Protein AF-A0A8S1IU95-F1 (afdb_monomer_lite)

Radius of gyration: 30.35 Å; chains: 1; bounding box: 59×76×89 Å

InterPro domains:
  IPR005024 Snf7 family [PF03357] (37-204)
  IPR005024 Snf7 family [PTHR22761] (32-209)

Foldseek 3Di:
DDDPVQVVDDDDDDDDDPPPPPCDPVNVLVVLVVLLVVLVVVLVVLVLVLVVLVVLLVVLQVVLVVCVVVVVNVVSVVSVVVSVVSVVVNVVSVVVSVVSVVVSVLSVVVSVLSVVVVVVVVVVVVVVVVVVVVDDDDVVVVVVVVVVVVVVVVVVVVSVVVSPCPVCPPPVVVVVVVVVVVVCVVVVPDDPDPDDPDDDDDDDDDDDDPPVVVVVVVVSVVVVVVVVD

Secondary structure (DSSP, 8-state):
---SGGGTS---------------HHHHHHHHHHHHHHHHHHHHHHHHHHHHHHHHHHHHHHHHHHHHHTT-HHHHHHHHHHHHHHHHHHHHHHHHHHHHHHHHHHHHHHHHHHHHHHHHHHHHHHHHHHHHHT--S-HHHHHHHHHHHHHHHHHHHHHHHHTT-------HHHHHHHHHHHHHHHHT---------PPPPP--------HHHHHHHHHHHHHHHHTT-

Structure (mmCIF, N/CA/C/O backbone):
data_AF-A0A8S1IU95-F1
#
_entry.id   AF-A0A8S1IU95-F1
#
loop_
_atom_site.group_PDB
_atom_site.id
_atom_site.type_symbol
_atom_site.label_atom_id
_atom_site.label_alt_id
_atom_site.label_comp_id
_atom_site.label_asym_id
_atom_site.label_entity_id
_atom_site.label_seq_id
_atom_site.pdbx_PDB_ins_code
_atom_site.Cartn_x
_atom_site.Cartn_y
_atom_site.Cartn_z
_atom_site.occupancy
_atom_site.B_iso_or_equiv
_atom_site.auth_seq_id
_atom_site.auth_comp_id
_atom_site.auth_asym_id
_atom_site.auth_atom_id
_atom_site.pdbx_PDB_model_num
ATOM 1 N N . MET A 1 1 ? -14.281 24.056 6.487 1.00 47.00 1 MET A N 1
ATOM 2 C CA . MET A 1 1 ? -14.496 23.160 5.329 1.00 47.00 1 MET A CA 1
ATOM 3 C C . MET A 1 1 ? -14.510 23.996 4.064 1.00 47.00 1 MET A C 1
ATOM 5 O O . MET A 1 1 ? -15.010 25.109 4.124 1.00 47.00 1 MET A O 1
ATOM 9 N N . ALA A 1 2 ? -14.011 23.418 2.970 1.00 51.84 2 ALA A N 1
ATOM 10 C CA . ALA A 1 2 ? -14.025 23.930 1.597 1.00 51.84 2 ALA A CA 1
ATOM 11 C C . ALA A 1 2 ? -13.018 25.049 1.271 1.00 51.84 2 ALA A C 1
ATOM 13 O O . ALA A 1 2 ? -13.345 26.225 1.354 1.00 51.84 2 ALA A O 1
ATOM 14 N N . ASN A 1 3 ? -11.804 24.660 0.843 1.00 46.12 3 ASN A N 1
ATOM 15 C CA . ASN A 1 3 ? -11.071 25.415 -0.190 1.00 46.12 3 ASN A CA 1
ATOM 16 C C . ASN A 1 3 ? -9.930 24.659 -0.909 1.00 46.12 3 ASN A C 1
ATOM 18 O O . ASN A 1 3 ? -9.058 25.284 -1.503 1.00 46.12 3 ASN A O 1
ATOM 22 N N . TRP A 1 4 ? -9.926 23.321 -0.901 1.00 49.16 4 TRP A N 1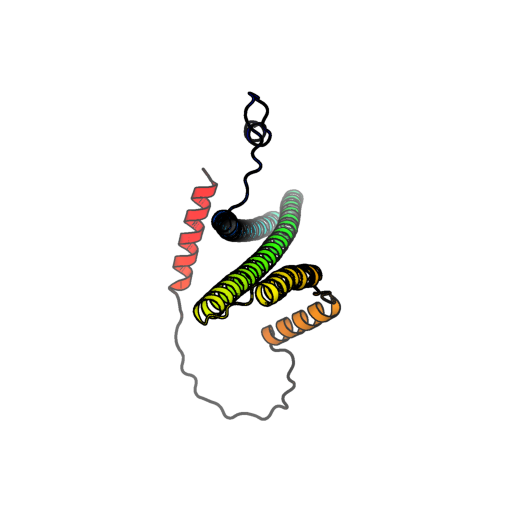
ATOM 23 C CA . TRP A 1 4 ? -8.901 22.544 -1.619 1.00 49.16 4 TRP A CA 1
ATOM 24 C C . TRP A 1 4 ? -9.342 22.109 -3.032 1.00 49.16 4 TRP A C 1
ATOM 26 O O . TRP A 1 4 ? -8.529 22.041 -3.947 1.00 49.16 4 TRP A O 1
ATOM 36 N N . PHE A 1 5 ? -10.649 21.920 -3.253 1.00 47.06 5 PHE A N 1
ATOM 37 C CA . PHE A 1 5 ? -11.186 21.373 -4.508 1.00 47.06 5 PHE A CA 1
ATOM 38 C C . PHE A 1 5 ? -11.170 22.334 -5.712 1.00 47.06 5 PHE A C 1
ATOM 40 O O . PHE A 1 5 ? -11.142 21.869 -6.846 1.00 47.06 5 PHE A O 1
ATOM 47 N N . LEU A 1 6 ? -11.132 23.658 -5.509 1.00 40.84 6 LEU A N 1
ATOM 48 C CA . LEU A 1 6 ? -11.124 24.630 -6.620 1.00 40.84 6 LEU A CA 1
ATOM 49 C C . LEU A 1 6 ? -9.740 24.854 -7.255 1.00 40.84 6 LEU A C 1
ATOM 51 O O . LEU A 1 6 ? -9.635 25.597 -8.226 1.00 40.84 6 LEU A O 1
ATOM 55 N N . ARG A 1 7 ? -8.680 24.210 -6.744 1.00 52.34 7 ARG A N 1
ATOM 56 C CA . ARG A 1 7 ? -7.328 24.289 -7.329 1.00 52.34 7 ARG A CA 1
ATOM 57 C C . ARG A 1 7 ? -6.968 23.087 -8.212 1.00 52.34 7 ARG A C 1
ATOM 59 O O . ARG A 1 7 ? -5.889 23.079 -8.791 1.00 52.34 7 ARG A O 1
ATOM 66 N N . ILE A 1 8 ? -7.871 22.108 -8.325 1.00 52.78 8 ILE A N 1
ATOM 67 C CA . ILE A 1 8 ? -7.677 20.872 -9.107 1.00 52.78 8 ILE A CA 1
ATOM 68 C C . ILE A 1 8 ? -8.389 20.931 -10.474 1.00 52.78 8 ILE A C 1
ATOM 70 O O . ILE A 1 8 ? -7.968 20.256 -11.404 1.00 52.78 8 ILE A O 1
ATOM 74 N N . PHE A 1 9 ? -9.396 21.793 -10.656 1.00 51.25 9 PHE A N 1
ATOM 75 C CA . PHE A 1 9 ? -10.050 22.007 -11.954 1.00 51.25 9 PHE A CA 1
ATOM 76 C C . PHE A 1 9 ? -9.993 23.486 -12.335 1.00 51.25 9 PHE A C 1
ATOM 78 O O . PHE A 1 9 ? -10.752 24.309 -11.829 1.00 51.25 9 PHE A O 1
ATOM 85 N N . GLY A 1 10 ? -9.038 23.825 -13.199 1.00 43.22 10 GLY A N 1
ATOM 86 C CA . GLY A 1 10 ? -8.813 25.186 -13.663 1.00 43.22 10 GLY A CA 1
ATOM 87 C C . GLY A 1 10 ? -9.985 25.757 -14.462 1.00 43.22 10 GLY A C 1
ATOM 88 O O . GLY A 1 10 ? -10.551 25.086 -15.321 1.00 43.22 10 GLY A O 1
ATOM 89 N N . MET A 1 11 ? -10.280 27.039 -14.235 1.00 42.25 11 MET A N 1
ATOM 90 C CA . MET A 1 11 ? -10.866 27.900 -15.259 1.00 42.25 11 MET A CA 1
ATOM 91 C C . MET A 1 11 ? -10.477 29.362 -15.010 1.00 42.25 11 MET A C 1
ATOM 93 O O . MET A 1 11 ? -10.913 29.991 -14.051 1.00 42.25 11 MET A O 1
ATOM 97 N N . GLY A 1 12 ? -9.629 29.881 -15.892 1.00 36.25 12 GLY A N 1
ATOM 98 C CA . GLY A 1 12 ? -9.176 31.268 -15.943 1.00 36.25 12 GLY A CA 1
ATOM 99 C C . GLY A 1 12 ? -8.312 31.423 -17.186 1.00 36.25 12 GLY A C 1
ATOM 100 O O . GLY A 1 12 ? -7.106 31.215 -17.126 1.00 36.25 12 GLY A O 1
ATOM 101 N N . GLY A 1 13 ? -8.964 31.627 -18.331 1.00 44.62 13 GLY A N 1
ATOM 102 C CA . GLY A 1 13 ? -8.313 31.657 -19.634 1.00 44.62 13 GLY A CA 1
ATOM 103 C C . GLY A 1 13 ? -7.529 32.938 -19.889 1.00 44.62 13 GLY A C 1
ATOM 104 O O . GLY A 1 13 ? -7.963 34.017 -19.501 1.00 44.62 13 GLY A O 1
ATOM 105 N N . ASP A 1 14 ? -6.428 32.793 -20.619 1.00 35.31 14 ASP A N 1
ATOM 106 C CA . ASP A 1 14 ? -6.073 33.701 -21.703 1.00 35.31 14 ASP A CA 1
ATOM 107 C C . ASP A 1 14 ? -5.212 32.944 -22.727 1.00 35.31 14 ASP A C 1
ATOM 109 O O . ASP A 1 14 ? -4.466 32.024 -22.383 1.00 35.31 14 ASP A O 1
ATOM 113 N N . GLY A 1 15 ? -5.413 33.243 -24.005 1.00 45.53 15 GLY A N 1
ATOM 114 C CA . GLY A 1 15 ? -4.935 32.423 -25.111 1.00 45.53 15 GLY A CA 1
ATOM 115 C C . GLY A 1 15 ? -3.442 32.569 -25.392 1.00 45.53 15 GLY A C 1
ATOM 116 O O . GLY A 1 15 ? -2.989 33.656 -25.728 1.00 45.53 15 GLY A O 1
ATOM 117 N N . GLN A 1 16 ? -2.706 31.452 -25.408 1.00 39.25 16 GLN A N 1
ATOM 118 C CA . GLN A 1 16 ? -1.612 31.240 -26.361 1.00 39.25 16 GLN A CA 1
ATOM 119 C C . GLN A 1 16 ? -1.155 29.773 -26.394 1.00 39.25 16 GLN A C 1
ATOM 121 O O . GLN A 1 16 ? -0.805 29.195 -25.374 1.00 39.25 16 GLN A O 1
ATOM 126 N N . ASN A 1 17 ? -1.105 29.225 -27.611 1.00 35.00 17 ASN A N 1
ATOM 127 C CA . ASN A 1 17 ? -0.292 28.085 -28.039 1.00 35.00 17 ASN A CA 1
ATOM 128 C C . ASN A 1 17 ? -0.561 26.716 -27.370 1.00 35.00 17 ASN A C 1
ATOM 130 O O . ASN A 1 17 ? 0.092 26.326 -26.405 1.00 35.00 17 ASN A O 1
ATOM 134 N N . SER A 1 18 ? -1.449 25.914 -27.968 1.00 39.88 18 SER A N 1
ATOM 135 C CA . SER A 1 18 ? -1.542 24.472 -27.709 1.00 39.88 18 SER A CA 1
ATOM 136 C C . SER A 1 18 ? -0.349 23.739 -28.338 1.00 39.88 18 SER A C 1
ATOM 138 O O . SER A 1 18 ? -0.486 23.036 -29.337 1.00 39.88 18 SER A O 1
ATOM 140 N N . SER A 1 19 ? 0.838 23.916 -27.762 1.00 37.94 19 SER A N 1
ATOM 141 C CA . SER A 1 19 ? 1.915 22.941 -27.914 1.00 37.94 19 SER A CA 1
ATOM 142 C C . SER A 1 19 ? 1.603 21.803 -26.952 1.00 37.94 19 SER A C 1
ATOM 144 O O . SER A 1 19 ? 1.811 21.927 -25.747 1.00 37.94 19 SER A O 1
ATOM 146 N N . THR A 1 20 ? 1.051 20.705 -27.468 1.00 40.69 20 THR A N 1
ATOM 147 C CA . THR A 1 20 ? 1.101 19.418 -26.765 1.00 40.69 20 THR A CA 1
ATOM 148 C C . THR A 1 20 ? 2.546 19.210 -26.316 1.00 40.69 20 THR A C 1
ATOM 150 O O . THR A 1 20 ? 3.432 19.282 -27.176 1.00 40.69 20 THR A O 1
ATOM 153 N N . PRO A 1 21 ? 2.833 19.026 -25.015 1.00 46.12 21 PRO A N 1
ATOM 154 C CA . PRO A 1 21 ? 4.200 18.818 -24.586 1.00 46.12 21 PRO A CA 1
ATOM 155 C C . PRO A 1 21 ? 4.638 17.488 -25.188 1.00 46.12 21 PRO A C 1
ATOM 157 O O . PRO A 1 21 ? 4.168 16.427 -24.784 1.00 46.12 21 PRO A O 1
ATOM 160 N N . VAL A 1 22 ? 5.497 17.553 -26.204 1.00 42.81 22 VAL A N 1
ATOM 161 C CA . VAL A 1 22 ? 6.220 16.386 -26.695 1.00 42.81 22 VAL A CA 1
ATOM 162 C C . VAL A 1 22 ? 7.034 15.912 -25.499 1.00 42.81 22 VAL A C 1
ATOM 164 O O . VAL A 1 22 ? 7.939 16.615 -25.048 1.00 42.81 22 VAL A O 1
ATOM 167 N N . LEU A 1 23 ? 6.635 14.786 -24.910 1.00 48.91 23 LEU A N 1
ATOM 168 C CA . LEU A 1 23 ? 7.388 14.140 -23.846 1.00 48.91 23 LEU A CA 1
ATOM 169 C C . LEU A 1 23 ? 8.753 13.788 -24.436 1.00 48.91 23 LEU A C 1
ATOM 171 O O . LEU A 1 23 ? 8.879 12.858 -25.229 1.00 48.91 23 LEU A O 1
ATOM 175 N N . THR A 1 24 ? 9.772 14.577 -24.108 1.00 54.28 24 THR A N 1
ATOM 176 C CA . THR A 1 24 ? 11.151 14.191 -24.382 1.00 54.28 24 THR A CA 1
ATOM 177 C C . THR A 1 24 ? 11.444 12.926 -23.577 1.00 54.28 24 THR A C 1
ATOM 179 O O . THR A 1 24 ? 10.927 12.757 -22.470 1.00 54.28 24 THR A O 1
ATOM 182 N N . LYS A 1 25 ? 12.238 12.012 -24.142 1.00 59.75 25 LYS A N 1
ATOM 183 C CA . LYS A 1 25 ? 12.566 10.702 -23.551 1.00 59.75 25 LYS A CA 1
ATOM 184 C C . LYS A 1 25 ? 13.006 10.812 -22.082 1.00 59.75 25 LYS A C 1
ATOM 186 O O . LYS A 1 25 ? 12.547 10.035 -21.249 1.00 59.75 25 LYS A O 1
ATOM 191 N N . ASP A 1 26 ? 13.783 11.846 -21.768 1.00 59.25 26 ASP A N 1
ATOM 192 C CA . ASP A 1 26 ? 14.262 12.137 -20.413 1.00 59.25 26 ASP A CA 1
ATOM 193 C C . ASP A 1 26 ? 13.118 12.524 -19.460 1.00 59.25 26 ASP A C 1
ATOM 195 O O . ASP A 1 26 ? 13.035 12.027 -18.341 1.00 59.25 26 ASP A O 1
ATOM 199 N N . ARG A 1 27 ? 12.145 13.310 -19.934 1.00 65.69 27 ARG A N 1
ATOM 200 C CA . ARG A 1 27 ? 10.991 13.754 -19.138 1.00 65.69 27 ARG A CA 1
ATOM 201 C C . ARG A 1 27 ? 9.997 12.624 -18.855 1.00 65.69 27 ARG A C 1
ATOM 203 O O . ARG A 1 27 ? 9.348 12.629 -17.812 1.00 65.69 27 ARG A O 1
ATOM 210 N N . ALA A 1 28 ? 9.856 11.664 -19.771 1.00 68.25 28 ALA A N 1
ATOM 211 C CA . ALA A 1 28 ? 9.016 10.483 -19.561 1.00 68.25 28 ALA A CA 1
ATOM 212 C C . ALA A 1 28 ? 9.629 9.523 -18.526 1.00 68.25 28 ALA A C 1
ATOM 214 O O . ALA A 1 28 ? 8.913 9.020 -17.660 1.00 68.25 28 ALA A O 1
ATOM 215 N N . ALA A 1 29 ? 10.949 9.317 -18.575 1.00 70.19 29 ALA A N 1
ATOM 216 C CA . ALA A 1 29 ? 11.674 8.517 -17.589 1.00 70.19 29 ALA A CA 1
ATOM 217 C C . ALA A 1 29 ? 11.639 9.160 -16.191 1.00 70.19 29 ALA A C 1
ATOM 219 O O . ALA A 1 29 ? 11.297 8.490 -15.219 1.00 70.19 29 ALA A O 1
ATOM 220 N N . GLU A 1 30 ? 11.890 10.469 -16.096 1.00 76.50 30 GLU A N 1
ATOM 221 C CA . GLU A 1 30 ? 11.760 11.230 -14.845 1.00 76.50 30 GLU A CA 1
ATOM 222 C C . GLU A 1 30 ? 10.332 11.167 -14.280 1.00 76.50 30 GLU A C 1
ATOM 224 O O . GLU A 1 30 ? 10.138 10.959 -13.084 1.00 76.50 30 GLU A O 1
ATOM 229 N N . SER A 1 31 ? 9.311 11.277 -15.138 1.00 84.25 31 SER A N 1
ATOM 230 C CA . SER A 1 31 ? 7.910 11.152 -14.721 1.00 84.25 31 SER A CA 1
ATOM 231 C C . SER A 1 31 ? 7.579 9.764 -14.162 1.00 84.25 31 SER A C 1
ATOM 233 O O . SER A 1 31 ? 6.812 9.675 -13.203 1.00 84.25 31 SER A O 1
ATOM 235 N N . MET A 1 32 ? 8.129 8.688 -14.737 1.00 85.94 32 MET A N 1
ATOM 236 C CA . MET A 1 32 ? 7.942 7.324 -14.223 1.00 85.94 32 MET A CA 1
ATOM 237 C C . MET A 1 32 ? 8.628 7.128 -12.868 1.00 85.94 32 MET A C 1
ATOM 239 O O . MET A 1 32 ? 8.022 6.553 -11.969 1.00 85.94 32 MET A O 1
ATOM 243 N N . ILE A 1 33 ? 9.847 7.647 -12.694 1.00 86.44 33 ILE A N 1
ATOM 244 C CA . ILE A 1 33 ? 10.581 7.573 -11.419 1.00 86.44 33 ILE A CA 1
ATOM 245 C C . ILE A 1 33 ? 9.807 8.288 -10.307 1.00 86.44 33 ILE A C 1
ATOM 247 O O . ILE A 1 33 ? 9.533 7.683 -9.273 1.00 86.44 33 ILE A O 1
ATOM 251 N N . ASN A 1 34 ? 9.367 9.524 -10.551 1.00 89.00 34 ASN A N 1
ATOM 252 C CA . ASN A 1 34 ? 8.583 10.287 -9.573 1.00 89.00 34 ASN A CA 1
ATOM 253 C C . ASN A 1 34 ? 7.251 9.594 -9.234 1.00 89.00 34 ASN A C 1
ATOM 255 O O . ASN A 1 34 ? 6.775 9.666 -8.102 1.00 89.00 34 ASN A O 1
ATOM 259 N N . SER A 1 35 ? 6.638 8.918 -10.213 1.00 91.06 35 SER A N 1
ATOM 260 C CA . SER A 1 35 ? 5.395 8.166 -9.998 1.00 91.06 35 SER A CA 1
ATOM 261 C C . SER A 1 35 ? 5.624 6.928 -9.129 1.00 91.06 35 SER A C 1
ATOM 263 O O . SER A 1 35 ? 4.822 6.667 -8.240 1.00 91.06 35 SER A O 1
ATOM 265 N N . LEU A 1 36 ? 6.722 6.193 -9.342 1.00 92.50 36 LEU A N 1
ATOM 266 C CA . LEU A 1 36 ? 7.105 5.052 -8.503 1.00 92.50 36 LEU A CA 1
ATOM 267 C C . LEU A 1 36 ? 7.393 5.475 -7.059 1.00 92.50 36 LEU A C 1
ATOM 269 O O . LEU A 1 36 ? 6.933 4.819 -6.128 1.00 92.50 36 LEU A O 1
ATOM 273 N N . GLU A 1 37 ? 8.099 6.590 -6.868 1.00 94.19 37 GLU A N 1
ATOM 274 C CA . GLU A 1 37 ? 8.336 7.163 -5.538 1.00 94.19 37 GLU A CA 1
ATOM 275 C C . GLU A 1 37 ? 7.015 7.545 -4.858 1.00 94.19 37 GLU A C 1
ATOM 277 O O . GLU A 1 37 ? 6.746 7.108 -3.742 1.00 94.19 37 GLU A O 1
ATOM 282 N N . SER A 1 38 ? 6.124 8.233 -5.579 1.00 92.75 38 SER A N 1
ATOM 283 C CA . SER A 1 38 ? 4.798 8.606 -5.066 1.00 92.75 38 SER A CA 1
ATOM 284 C C . SER A 1 38 ? 3.939 7.388 -4.687 1.00 92.75 38 SER A C 1
ATOM 286 O O . SER A 1 38 ? 3.184 7.440 -3.713 1.00 92.75 38 SER A O 1
ATOM 288 N N . LEU A 1 39 ? 4.022 6.289 -5.449 1.00 95.00 39 LEU A N 1
ATOM 289 C CA . LEU A 1 39 ? 3.315 5.042 -5.138 1.00 95.00 39 LEU A CA 1
ATOM 290 C C . LEU A 1 39 ? 3.864 4.388 -3.865 1.00 95.00 39 LEU A C 1
ATOM 292 O O . LEU A 1 39 ? 3.067 3.999 -3.015 1.00 95.00 39 LEU A O 1
ATOM 296 N N . ASN A 1 40 ? 5.189 4.342 -3.695 1.00 95.00 40 ASN A N 1
ATOM 297 C CA . ASN A 1 40 ? 5.823 3.832 -2.474 1.00 95.00 40 ASN A CA 1
ATOM 298 C C . ASN A 1 40 ? 5.431 4.654 -1.239 1.00 95.00 40 ASN A C 1
ATOM 300 O O . ASN A 1 40 ? 5.012 4.088 -0.232 1.00 95.00 40 ASN A O 1
ATOM 304 N N . GLU A 1 41 ? 5.499 5.985 -1.323 1.00 96.31 41 GLU A N 1
ATOM 305 C CA . GLU A 1 41 ? 5.077 6.871 -0.228 1.00 96.31 41 GLU A CA 1
ATOM 306 C C . GLU A 1 41 ? 3.594 6.673 0.128 1.00 96.31 41 GLU A C 1
ATOM 308 O O . GLU A 1 41 ? 3.201 6.687 1.300 1.00 96.31 41 GLU A O 1
ATOM 313 N N . THR A 1 42 ? 2.750 6.468 -0.889 1.00 94.00 42 THR A N 1
ATOM 314 C CA . THR A 1 42 ? 1.319 6.213 -0.698 1.00 94.00 42 THR A CA 1
ATOM 315 C C . THR A 1 42 ? 1.080 4.874 -0.003 1.00 94.00 42 THR A C 1
ATOM 317 O O . THR A 1 42 ? 0.277 4.818 0.930 1.00 94.00 42 THR A O 1
ATOM 320 N N . GLU A 1 43 ? 1.767 3.810 -0.419 1.00 95.38 43 GLU A N 1
ATOM 321 C CA . GLU A 1 43 ? 1.677 2.490 0.212 1.00 95.38 43 GLU A CA 1
ATOM 322 C C . GLU A 1 43 ? 2.126 2.540 1.674 1.00 95.38 43 GLU A C 1
ATOM 324 O O . GLU A 1 43 ? 1.370 2.128 2.552 1.00 95.38 43 GLU A O 1
ATOM 329 N N . GLU A 1 44 ? 3.275 3.160 1.962 1.00 96.75 44 GLU A N 1
ATOM 330 C CA . GLU A 1 44 ? 3.786 3.319 3.329 1.00 96.75 44 GLU A CA 1
ATOM 331 C C . GLU A 1 44 ? 2.792 4.091 4.218 1.00 96.75 44 GLU A C 1
ATOM 333 O O . GLU A 1 44 ? 2.532 3.733 5.371 1.00 96.75 44 GLU A O 1
ATOM 338 N N . SER A 1 45 ? 2.176 5.148 3.683 1.00 96.25 45 SER A N 1
ATOM 339 C CA . SER A 1 45 ? 1.141 5.912 4.388 1.00 96.25 45 SER A CA 1
ATOM 340 C C . SER A 1 45 ? -0.112 5.071 4.675 1.00 96.25 45 SER A C 1
ATOM 342 O O . SER A 1 45 ? -0.689 5.147 5.770 1.00 96.25 45 SER A O 1
ATOM 344 N N . LEU A 1 46 ? -0.530 4.227 3.726 1.00 96.94 46 LEU A N 1
ATOM 345 C CA . LEU A 1 46 ? -1.650 3.302 3.909 1.00 96.94 46 LEU A CA 1
ATOM 346 C C . LEU A 1 46 ? -1.329 2.212 4.942 1.00 96.94 46 LEU A C 1
ATOM 348 O O . LEU A 1 46 ? -2.185 1.918 5.780 1.00 96.94 46 LEU A O 1
ATOM 352 N N . GLU A 1 47 ? -0.108 1.678 4.962 1.00 97.81 47 GLU A N 1
ATOM 353 C CA . GLU A 1 47 ? 0.345 0.726 5.984 1.00 97.81 47 GLU A CA 1
ATOM 354 C C . GLU A 1 47 ? 0.359 1.352 7.384 1.00 97.81 47 GLU A C 1
ATOM 356 O O . GLU A 1 47 ? -0.173 0.777 8.341 1.00 97.81 47 GLU A O 1
ATOM 361 N N . LYS A 1 48 ? 0.872 2.582 7.517 1.00 98.06 48 LYS A N 1
ATOM 362 C CA . LYS A 1 48 ? 0.811 3.341 8.779 1.00 98.06 48 LYS A CA 1
ATOM 363 C C . LYS A 1 48 ? -0.635 3.535 9.234 1.00 98.06 48 LYS A C 1
ATOM 365 O O . LYS A 1 48 ? -0.966 3.305 10.401 1.00 98.06 48 LYS A O 1
ATOM 370 N N . LYS A 1 49 ? -1.536 3.903 8.318 1.00 96.88 49 LYS A N 1
ATOM 371 C CA . LYS A 1 49 ? -2.972 4.030 8.610 1.00 96.88 49 LYS A CA 1
ATOM 372 C C . LYS A 1 49 ? -3.576 2.702 9.072 1.00 96.88 49 LYS A C 1
ATOM 374 O O . LYS A 1 49 ? -4.340 2.698 10.041 1.00 96.88 49 LYS A O 1
ATOM 379 N N . ARG A 1 50 ? -3.241 1.590 8.415 1.00 97.94 50 ARG A N 1
ATOM 380 C CA . ARG A 1 50 ? -3.674 0.237 8.790 1.00 97.94 50 ARG A CA 1
ATOM 381 C C . ARG A 1 50 ? -3.245 -0.096 10.222 1.00 97.94 50 ARG A C 1
ATOM 383 O O . ARG A 1 50 ? -4.098 -0.448 11.036 1.00 97.94 50 ARG A O 1
ATOM 390 N N . ALA A 1 51 ? -1.979 0.132 10.573 1.00 98.25 51 ALA A N 1
ATOM 391 C CA . ALA A 1 51 ? -1.463 -0.091 11.927 1.00 98.25 51 ALA A CA 1
ATOM 392 C C . ALA A 1 51 ? -2.192 0.756 12.993 1.00 98.25 51 ALA A C 1
ATOM 394 O O . ALA A 1 51 ? -2.546 0.263 14.071 1.00 98.25 51 ALA A O 1
ATOM 395 N N . LEU A 1 52 ? -2.498 2.022 12.687 1.00 98.00 52 LEU A N 1
ATOM 396 C CA . LEU A 1 52 ? -3.290 2.884 13.575 1.00 98.00 52 LEU A CA 1
ATOM 397 C C . LEU A 1 52 ? -4.723 2.363 13.765 1.00 98.00 52 LEU A C 1
ATOM 399 O O . LEU A 1 52 ? -5.259 2.402 14.878 1.00 98.00 52 LEU A O 1
ATOM 403 N N . LEU A 1 53 ? -5.362 1.871 12.700 1.00 97.69 53 LEU A N 1
ATOM 404 C CA . LEU A 1 53 ? -6.691 1.262 12.784 1.00 97.69 53 LEU A CA 1
ATOM 405 C C . LEU A 1 53 ? -6.667 -0.013 13.639 1.00 97.69 53 LEU A C 1
ATOM 407 O O . LEU A 1 53 ? -7.551 -0.184 14.480 1.00 97.69 53 LEU A O 1
ATOM 411 N N . GLU A 1 54 ? -5.641 -0.857 13.507 1.00 98.31 54 GLU A N 1
ATOM 412 C CA . GLU A 1 54 ? -5.464 -2.053 14.341 1.00 98.31 54 GLU A CA 1
ATOM 413 C C . GLU A 1 54 ? -5.326 -1.706 15.829 1.00 98.31 54 GLU A C 1
ATOM 415 O O . GLU A 1 54 ? -5.951 -2.349 16.680 1.00 98.31 54 GLU A O 1
ATOM 420 N N . LYS A 1 55 ? -4.552 -0.663 16.163 1.00 98.50 55 LYS A N 1
ATOM 421 C CA . LYS A 1 55 ? -4.439 -0.162 17.542 1.00 98.50 55 LYS A CA 1
ATOM 422 C C . LYS A 1 55 ? -5.805 0.278 18.078 1.00 98.50 55 LYS A C 1
ATOM 424 O O . LYS A 1 55 ? -6.230 -0.188 19.133 1.00 98.50 55 LYS A O 1
ATOM 429 N N . ARG A 1 56 ? -6.558 1.071 17.309 1.00 97.75 56 ARG A N 1
ATOM 430 C CA . ARG A 1 56 ? -7.907 1.532 17.696 1.00 97.75 56 ARG A CA 1
ATOM 431 C C . ARG A 1 56 ? -8.911 0.386 17.859 1.00 97.75 56 ARG A C 1
ATOM 433 O O . ARG A 1 56 ? -9.788 0.456 18.719 1.00 97.75 56 ARG A O 1
ATOM 440 N N . ILE A 1 57 ? -8.794 -0.678 17.062 1.00 98.19 57 ILE A N 1
ATOM 441 C CA . ILE A 1 57 ? -9.601 -1.901 17.208 1.00 98.19 57 ILE A CA 1
ATOM 442 C C . ILE A 1 57 ? -9.312 -2.588 18.543 1.00 98.19 57 ILE A C 1
ATOM 444 O O . ILE A 1 57 ? -10.257 -3.006 19.221 1.00 98.19 57 ILE A O 1
ATOM 448 N N . LYS A 1 58 ? -8.032 -2.701 18.926 1.00 98.25 58 LYS A N 1
ATOM 449 C CA . LYS A 1 58 ? -7.623 -3.252 20.227 1.00 98.25 58 LYS A CA 1
ATOM 450 C C . LYS A 1 58 ? -8.177 -2.395 21.370 1.00 98.25 58 LYS A C 1
ATOM 452 O O . LYS A 1 58 ? -8.786 -2.945 22.286 1.00 98.25 58 LYS A O 1
ATOM 457 N N . ASP A 1 59 ? -8.086 -1.071 21.264 1.00 98.00 59 ASP A N 1
ATOM 458 C CA . ASP A 1 59 ? -8.602 -0.143 22.278 1.00 98.00 59 ASP A CA 1
ATOM 459 C C . ASP A 1 59 ? -10.128 -0.245 22.453 1.00 98.00 59 ASP A C 1
ATOM 461 O O . ASP A 1 59 ? -10.625 -0.350 23.578 1.00 98.00 59 ASP A O 1
ATOM 465 N N . GLU A 1 60 ? -10.902 -0.262 21.360 1.00 96.25 60 GLU A N 1
ATOM 466 C CA . GLU A 1 60 ? -12.363 -0.422 21.433 1.00 96.25 60 GLU A CA 1
ATOM 467 C C . GLU A 1 60 ? -12.764 -1.813 21.956 1.00 96.25 60 GLU A C 1
ATOM 469 O O . GLU A 1 60 ? -13.783 -1.945 22.642 1.00 96.25 60 GLU A O 1
ATOM 474 N N . LEU A 1 61 ? -11.959 -2.852 21.701 1.00 97.50 61 LEU A N 1
ATOM 475 C CA . LEU A 1 61 ? -12.171 -4.181 22.274 1.00 97.50 61 LEU A CA 1
ATOM 476 C C . LEU A 1 61 ? -11.952 -4.190 23.793 1.00 97.50 61 LEU A C 1
ATOM 478 O O . LEU A 1 61 ? -12.807 -4.695 24.525 1.00 97.50 61 LEU A O 1
ATOM 482 N N . GLU A 1 62 ? -10.849 -3.622 24.279 1.00 98.25 62 GLU A N 1
ATOM 483 C CA . GLU A 1 62 ? -10.574 -3.521 25.718 1.00 98.25 62 GLU A CA 1
ATOM 484 C C . GLU A 1 62 ? -11.620 -2.657 26.429 1.00 98.25 62 GLU A C 1
ATOM 486 O O . GLU A 1 62 ? -12.148 -3.031 27.481 1.00 98.25 62 GLU A O 1
ATOM 491 N N . LYS A 1 63 ? -12.038 -1.557 25.799 1.00 95.56 63 LYS A N 1
ATOM 492 C CA . LYS A 1 63 ? -13.142 -0.727 26.284 1.00 95.56 63 LYS A CA 1
ATOM 493 C C . LYS A 1 63 ? -14.454 -1.505 26.375 1.00 95.56 63 LYS A C 1
ATOM 495 O O . LYS A 1 63 ? -15.152 -1.407 27.387 1.00 95.56 63 LYS A O 1
ATOM 500 N N . ALA A 1 64 ? -14.797 -2.294 25.356 1.00 92.38 64 ALA A N 1
ATOM 501 C CA . ALA A 1 64 ? -15.991 -3.135 25.377 1.00 92.38 64 ALA A CA 1
ATOM 502 C C . ALA A 1 64 ? -15.947 -4.161 26.522 1.00 92.38 64 ALA A C 1
ATOM 504 O O . ALA A 1 64 ? -16.942 -4.315 27.236 1.00 92.38 64 ALA A O 1
ATOM 505 N N . LYS A 1 65 ? -14.796 -4.815 26.745 1.00 96.19 65 LYS A N 1
ATOM 506 C CA . LYS A 1 65 ? -14.587 -5.753 27.863 1.00 96.19 65 LYS A CA 1
ATOM 507 C C . LYS A 1 65 ? -14.772 -5.065 29.218 1.00 96.19 65 LYS A C 1
ATOM 509 O O . LYS A 1 65 ? -15.530 -5.563 30.053 1.00 96.19 65 LYS A O 1
ATOM 514 N N . ALA A 1 66 ? -14.150 -3.902 29.416 1.00 97.00 66 ALA A N 1
ATOM 515 C CA . ALA A 1 66 ? -14.240 -3.139 30.660 1.00 97.00 66 ALA A CA 1
ATOM 516 C C . ALA A 1 66 ? -15.678 -2.684 30.970 1.00 97.00 66 ALA A C 1
ATOM 518 O O . ALA A 1 66 ? -16.141 -2.795 32.107 1.00 97.00 66 ALA A O 1
ATOM 519 N N . LEU A 1 67 ? -16.414 -2.210 29.961 1.00 93.75 67 LEU A N 1
ATOM 520 C CA . LEU A 1 67 ? -17.817 -1.809 30.104 1.00 93.75 67 LEU A CA 1
ATOM 521 C C . LEU A 1 67 ? -18.733 -3.004 30.390 1.00 93.75 67 LEU A C 1
ATOM 523 O O . LEU A 1 67 ? -19.658 -2.894 31.197 1.00 93.75 67 LEU A O 1
ATOM 527 N N . ASN A 1 68 ? -18.462 -4.157 29.776 1.00 93.19 68 ASN A N 1
ATOM 528 C CA . ASN A 1 68 ? -19.207 -5.383 30.043 1.00 93.19 68 ASN A CA 1
ATOM 529 C C . ASN A 1 68 ? -18.999 -5.878 31.484 1.00 93.19 68 ASN A C 1
ATOM 531 O O . ASN A 1 68 ? -19.971 -6.237 32.144 1.00 93.19 68 ASN A O 1
ATOM 535 N N . ALA A 1 69 ? -17.766 -5.817 32.003 1.00 96.62 69 ALA A N 1
ATOM 536 C CA . ALA A 1 69 ? -17.461 -6.145 33.400 1.00 96.62 69 ALA A CA 1
ATOM 537 C C . ALA A 1 69 ? -18.187 -5.226 34.405 1.00 96.62 69 ALA A C 1
ATOM 539 O O . ALA A 1 69 ? -18.528 -5.653 35.503 1.00 96.62 69 ALA A O 1
ATOM 540 N N . GLN A 1 70 ? -18.489 -3.985 34.010 1.00 96.75 70 GLN A N 1
ATOM 541 C CA . GLN A 1 70 ? -19.294 -3.032 34.788 1.00 96.75 70 GLN A CA 1
ATOM 542 C C . GLN A 1 70 ? -20.815 -3.196 34.587 1.00 96.75 70 GLN A C 1
ATOM 544 O O . GLN A 1 70 ? -21.580 -2.321 34.987 1.00 96.75 70 GLN A O 1
ATOM 549 N N . ALA A 1 71 ? -21.271 -4.262 33.919 1.00 95.25 71 ALA A N 1
ATOM 550 C CA . ALA A 1 71 ? -22.669 -4.485 33.530 1.00 95.25 71 ALA A CA 1
ATOM 551 C C . ALA A 1 71 ? -23.287 -3.372 32.646 1.00 95.25 71 ALA A C 1
ATOM 553 O O . ALA A 1 71 ? -24.507 -3.291 32.480 1.00 95.25 71 ALA A O 1
ATOM 554 N N . LYS A 1 72 ? -22.462 -2.540 31.992 1.00 91.81 72 LYS A N 1
ATOM 555 C CA . LYS A 1 72 ? -22.892 -1.457 31.088 1.00 91.81 72 LYS A CA 1
ATOM 556 C C . LYS A 1 72 ? -23.104 -1.968 29.662 1.00 91.81 72 LYS A C 1
ATOM 558 O O . LYS A 1 72 ? -22.451 -1.544 28.708 1.00 91.81 72 LYS A O 1
ATOM 563 N N . LYS A 1 73 ? -24.062 -2.886 29.499 1.00 90.38 73 LYS A N 1
ATOM 564 C CA . LYS A 1 73 ? -24.308 -3.618 28.239 1.00 90.38 73 LYS A CA 1
ATOM 565 C C . LYS A 1 73 ? -24.493 -2.715 27.011 1.00 90.38 73 LYS A C 1
ATOM 567 O O . LYS A 1 73 ? -23.932 -2.998 25.958 1.00 90.38 73 LYS A O 1
ATOM 572 N N . LYS A 1 74 ? -25.273 -1.632 27.122 1.00 92.38 74 LYS A N 1
ATOM 573 C CA . LYS A 1 74 ? -25.538 -0.719 25.990 1.00 92.38 74 LYS A CA 1
ATOM 574 C C . LYS A 1 74 ? -24.264 -0.029 25.491 1.00 92.38 74 LYS A C 1
ATOM 576 O O . LYS A 1 74 ? -24.068 0.096 24.287 1.00 92.38 74 LYS A O 1
ATOM 581 N N . GLU A 1 75 ? -23.397 0.385 26.409 1.00 86.69 75 GLU A N 1
ATOM 582 C CA . GLU A 1 75 ? -22.140 1.063 26.084 1.00 86.69 75 GLU A CA 1
ATOM 583 C C . GLU A 1 75 ? -21.116 0.081 25.500 1.00 86.69 75 GLU A C 1
ATOM 585 O O . GLU A 1 75 ? -20.453 0.401 24.515 1.00 86.69 75 GLU A O 1
ATOM 590 N N . ALA A 1 76 ? -21.049 -1.142 26.039 1.00 86.69 76 ALA A N 1
ATOM 591 C CA . ALA A 1 76 ? -20.210 -2.208 25.491 1.00 86.69 76 ALA A CA 1
ATOM 592 C C . ALA A 1 76 ? -20.603 -2.562 24.043 1.00 86.69 76 ALA A C 1
ATOM 594 O O . ALA A 1 76 ? -19.738 -2.687 23.178 1.00 86.69 76 ALA A O 1
ATOM 595 N N . LEU A 1 77 ? -21.907 -2.651 23.747 1.00 91.56 77 LEU A N 1
ATOM 596 C CA . LEU A 1 77 ? -22.399 -2.872 22.381 1.00 91.56 77 LEU A CA 1
ATOM 597 C C . LEU A 1 77 ? -22.012 -1.734 21.426 1.00 91.56 77 LEU A C 1
ATOM 599 O O . LEU A 1 77 ? -21.692 -1.988 20.266 1.00 91.56 77 LEU A O 1
ATOM 603 N N . LEU A 1 78 ? -22.012 -0.486 21.901 1.00 91.69 78 LEU A N 1
ATOM 604 C CA . LEU A 1 78 ? -21.588 0.661 21.099 1.00 91.69 78 LEU A CA 1
ATOM 605 C C . LEU A 1 78 ? -20.087 0.608 20.776 1.00 91.69 78 LEU A C 1
ATOM 607 O O . LEU A 1 78 ? -19.713 0.879 19.636 1.00 91.69 78 LEU A O 1
ATOM 611 N N . ALA A 1 79 ? -19.244 0.216 21.736 1.00 87.88 79 ALA A N 1
ATOM 612 C CA . ALA A 1 79 ? -17.812 -0.005 21.509 1.00 87.88 79 ALA A CA 1
ATOM 613 C C . ALA A 1 79 ? -17.564 -1.139 20.492 1.00 87.88 79 ALA A C 1
ATOM 615 O O . ALA A 1 79 ? -16.817 -0.964 19.531 1.00 87.88 79 ALA A O 1
ATOM 616 N N . LEU A 1 80 ? -18.287 -2.262 20.602 1.00 93.44 80 LEU A N 1
ATOM 617 C CA . LEU A 1 80 ? -18.212 -3.352 19.617 1.00 93.44 80 LEU A CA 1
ATOM 618 C C . LEU A 1 80 ? -18.670 -2.924 18.216 1.00 93.44 80 LEU A C 1
ATOM 620 O O . LEU A 1 80 ? -18.063 -3.325 17.223 1.00 93.44 80 LEU A O 1
ATOM 624 N N . LYS A 1 81 ? -19.705 -2.080 18.113 1.00 95.56 81 LYS A N 1
ATOM 625 C CA . LYS A 1 81 ? -20.130 -1.516 16.824 1.00 95.56 81 LYS A CA 1
ATOM 626 C C . LYS A 1 81 ? -19.026 -0.655 16.206 1.00 95.56 81 LYS A C 1
ATOM 628 O O . LYS A 1 81 ? -18.769 -0.773 15.012 1.00 95.56 81 LYS A O 1
ATOM 633 N N . LYS A 1 82 ? -18.346 0.174 17.006 1.00 93.69 82 LYS A N 1
ATOM 634 C CA . LYS A 1 82 ? -17.197 0.967 16.540 1.00 93.69 82 LYS A CA 1
ATOM 635 C C . LYS A 1 82 ? -16.045 0.085 16.074 1.00 93.69 82 LYS A C 1
ATOM 637 O O . LYS A 1 82 ? -15.537 0.314 14.983 1.00 93.69 82 LYS A O 1
ATOM 642 N N . LYS A 1 83 ? -15.702 -0.954 16.842 1.00 97.31 83 LYS A N 1
ATOM 643 C CA . LYS A 1 83 ? -14.709 -1.964 16.450 1.00 97.31 83 LYS A CA 1
ATOM 644 C C . LYS A 1 83 ? -15.020 -2.544 15.066 1.00 97.31 83 LYS A C 1
ATOM 646 O O . LYS A 1 83 ? -14.160 -2.518 14.198 1.00 97.31 83 LYS A O 1
ATOM 651 N N . LYS A 1 84 ? -16.261 -2.985 14.832 1.00 96.50 84 LYS A N 1
ATOM 652 C CA . LYS A 1 84 ? -16.702 -3.534 13.535 1.00 96.50 84 LYS A CA 1
ATOM 653 C C . LYS A 1 84 ? -16.580 -2.533 12.377 1.00 96.50 84 LYS A C 1
ATOM 655 O O . LYS A 1 84 ? -16.200 -2.915 11.278 1.00 96.50 84 LYS A O 1
ATOM 660 N N . MET A 1 85 ? -16.861 -1.250 12.612 1.00 94.31 85 MET A N 1
ATOM 661 C CA . MET A 1 85 ? -16.657 -0.206 11.595 1.00 94.31 85 MET A CA 1
ATOM 662 C C . MET A 1 85 ? -15.174 0.045 11.286 1.00 94.31 85 MET A C 1
ATOM 664 O O . MET A 1 85 ? -14.849 0.426 10.166 1.00 94.31 85 MET A O 1
ATOM 668 N N . LEU A 1 86 ? -14.283 -0.113 12.269 1.00 95.19 86 LEU A N 1
ATOM 669 C CA . LEU A 1 86 ? -12.837 0.004 12.063 1.00 95.19 86 LEU A CA 1
ATOM 670 C C . LEU A 1 86 ? -12.281 -1.215 11.315 1.00 95.19 86 LEU A C 1
ATOM 672 O O . LEU A 1 86 ? -11.446 -1.037 10.441 1.00 95.19 86 LEU A O 1
ATOM 676 N N . GLU A 1 87 ? -12.783 -2.424 11.593 1.00 95.62 87 GLU A N 1
ATOM 677 C CA . GLU A 1 87 ? -12.441 -3.637 10.825 1.00 95.62 87 GLU A CA 1
ATOM 678 C C . GLU A 1 87 ? -12.766 -3.467 9.336 1.00 95.62 87 GLU A C 1
ATOM 680 O O . GLU A 1 87 ? -11.918 -3.722 8.492 1.00 95.62 87 GLU A O 1
ATOM 685 N N . SER A 1 88 ? -13.949 -2.935 9.013 1.00 95.00 88 SER A N 1
ATOM 686 C CA . SER A 1 88 ? -14.314 -2.643 7.619 1.00 95.00 88 SER A CA 1
ATOM 687 C C . SER A 1 88 ? -13.415 -1.574 6.977 1.00 95.00 88 SER A C 1
ATOM 689 O O . SER A 1 88 ? -13.151 -1.622 5.779 1.00 95.00 88 SER A O 1
ATOM 691 N N . GLN A 1 89 ? -12.902 -0.614 7.756 1.00 92.94 89 GLN A N 1
ATOM 692 C CA . GLN A 1 89 ? -11.929 0.362 7.248 1.00 92.94 89 GLN A CA 1
ATOM 693 C C . GLN A 1 89 ? -10.550 -0.255 6.994 1.00 92.94 89 GLN A C 1
ATOM 695 O O . GLN A 1 89 ? -9.862 0.204 6.082 1.00 92.94 89 GLN A O 1
ATOM 700 N N . ILE A 1 90 ? -10.141 -1.260 7.777 1.00 97.62 90 ILE A N 1
ATOM 701 C CA . ILE A 1 90 ? -8.918 -2.028 7.506 1.00 97.62 90 ILE A CA 1
ATOM 702 C C . ILE A 1 90 ? -9.069 -2.769 6.187 1.00 97.62 90 ILE A C 1
ATOM 704 O O . ILE A 1 90 ? -8.248 -2.561 5.310 1.00 97.62 90 ILE A O 1
ATOM 708 N N . GLU A 1 91 ? -10.162 -3.507 5.998 1.00 96.25 91 GLU A N 1
ATOM 709 C CA . GLU A 1 91 ? -10.421 -4.241 4.755 1.00 96.25 91 GLU A CA 1
ATOM 710 C C . GLU A 1 91 ? -10.372 -3.319 3.523 1.00 96.25 91 GLU A C 1
ATOM 712 O O . GLU A 1 91 ? -9.752 -3.631 2.510 1.00 96.25 91 GLU A O 1
ATOM 717 N N . GLN A 1 92 ? -10.964 -2.124 3.608 1.00 89.19 92 GLN A N 1
ATOM 718 C CA . GLN A 1 92 ? -10.860 -1.127 2.536 1.00 89.19 92 GLN A CA 1
ATOM 719 C C . GLN A 1 92 ? -9.430 -0.613 2.327 1.00 89.19 92 GLN A C 1
ATOM 721 O O . GLN A 1 92 ? -9.051 -0.325 1.197 1.00 89.19 92 GLN A O 1
ATOM 726 N N . THR A 1 93 ? -8.649 -0.464 3.398 1.00 91.12 93 THR A N 1
ATOM 727 C CA . THR A 1 93 ? -7.252 -0.010 3.328 1.00 91.12 93 THR A CA 1
ATOM 728 C C . THR A 1 93 ? -6.360 -1.091 2.719 1.00 91.12 93 THR A C 1
ATOM 730 O O . THR A 1 93 ? -5.567 -0.772 1.841 1.00 91.12 93 THR A O 1
ATOM 733 N N . ASP A 1 94 ? -6.555 -2.354 3.091 1.00 96.06 94 ASP A N 1
ATOM 734 C CA . ASP A 1 94 ? -5.831 -3.506 2.543 1.00 96.06 94 ASP A CA 1
ATOM 735 C C . ASP A 1 94 ? -6.082 -3.643 1.034 1.00 96.06 94 ASP A C 1
ATOM 737 O O . ASP A 1 94 ? -5.144 -3.768 0.250 1.00 96.06 94 ASP A O 1
ATOM 741 N N . ASN A 1 95 ? -7.336 -3.476 0.601 1.00 93.44 95 ASN A N 1
ATOM 742 C CA . ASN A 1 95 ? -7.685 -3.434 -0.822 1.00 93.44 95 ASN A CA 1
ATOM 743 C C . ASN A 1 95 ? -7.000 -2.284 -1.583 1.00 93.44 95 ASN A C 1
ATOM 745 O O . ASN A 1 95 ? -6.726 -2.406 -2.776 1.00 93.44 95 ASN A O 1
ATOM 749 N N . LEU A 1 96 ? -6.759 -1.140 -0.932 1.00 93.88 96 LEU A N 1
ATOM 750 C CA . LEU A 1 96 ? -6.038 -0.024 -1.551 1.00 93.88 96 LEU A CA 1
ATOM 751 C C . LEU A 1 96 ? -4.536 -0.301 -1.633 1.00 93.88 96 LEU A C 1
ATOM 753 O O . LEU A 1 96 ? -3.945 -0.001 -2.665 1.00 93.88 96 LEU A O 1
ATOM 757 N N . ILE A 1 97 ? -3.944 -0.884 -0.588 1.00 95.88 97 ILE A N 1
ATOM 758 C CA . ILE A 1 97 ? -2.535 -1.302 -0.577 1.00 95.88 97 ILE A CA 1
ATOM 759 C C . ILE A 1 97 ? -2.275 -2.271 -1.731 1.00 95.88 97 ILE A C 1
ATOM 761 O O . ILE A 1 97 ? -1.371 -2.028 -2.526 1.00 95.88 97 ILE A O 1
ATOM 765 N N . LEU A 1 98 ? -3.123 -3.295 -1.890 1.00 94.44 98 LEU A N 1
ATOM 766 C CA . LEU A 1 98 ? -3.003 -4.269 -2.976 1.00 94.44 98 LEU A CA 1
ATOM 767 C C . LEU A 1 98 ? -2.973 -3.587 -4.352 1.00 94.44 98 LEU A C 1
ATOM 769 O O . LEU A 1 98 ? -2.036 -3.783 -5.118 1.00 94.44 98 LEU A O 1
ATOM 773 N N . ARG A 1 99 ? -3.938 -2.702 -4.629 1.00 88.81 99 ARG A N 1
ATOM 774 C CA . ARG A 1 99 ? -4.013 -1.977 -5.911 1.00 88.81 99 ARG A CA 1
ATOM 775 C C . ARG A 1 99 ? -2.803 -1.081 -6.170 1.00 88.81 99 ARG A C 1
ATOM 777 O O . ARG A 1 99 ? -2.373 -0.951 -7.312 1.00 88.81 99 ARG A O 1
ATOM 784 N N . ILE A 1 100 ? -2.278 -0.424 -5.135 1.00 92.88 100 ILE A N 1
ATOM 785 C CA . ILE A 1 100 ? -1.075 0.413 -5.257 1.00 92.88 100 ILE A CA 1
ATOM 786 C C . ILE A 1 100 ? 0.150 -0.459 -5.547 1.00 92.88 100 ILE A C 1
ATOM 788 O O . ILE A 1 100 ? 0.940 -0.118 -6.427 1.00 92.88 100 ILE A O 1
ATOM 792 N N . SER A 1 101 ? 0.268 -1.605 -4.877 1.00 91.94 101 SER A N 1
ATOM 793 C CA . SER A 1 101 ? 1.351 -2.562 -5.107 1.00 91.94 101 SER A CA 1
ATOM 794 C C . SER A 1 101 ? 1.312 -3.134 -6.531 1.00 91.94 101 SER A C 1
ATOM 796 O O . SER A 1 101 ? 2.326 -3.111 -7.229 1.00 91.94 101 SER A O 1
ATOM 798 N N . GLU A 1 102 ? 0.132 -3.527 -7.024 1.00 90.19 102 GLU A N 1
ATOM 799 C CA . GLU A 1 102 ? -0.081 -3.954 -8.418 1.00 90.19 102 GLU A CA 1
ATOM 800 C C . GLU A 1 102 ? 0.344 -2.867 -9.422 1.00 90.19 102 GLU A C 1
ATOM 802 O O . GLU A 1 102 ? 1.052 -3.143 -10.394 1.00 90.19 102 GLU A O 1
ATOM 807 N N . GLN A 1 103 ? -0.044 -1.608 -9.182 1.00 85.88 103 GLN A N 1
ATOM 808 C CA . GLN A 1 103 ? 0.327 -0.480 -10.043 1.00 85.88 103 GLN A CA 1
ATOM 809 C C . GLN A 1 103 ? 1.829 -0.198 -10.036 1.00 85.88 103 GLN A C 1
ATOM 811 O O . GLN A 1 103 ? 2.391 0.121 -11.087 1.00 85.88 103 GLN A O 1
ATOM 816 N N . ARG A 1 104 ? 2.484 -0.322 -8.877 1.00 91.69 104 ARG A N 1
ATOM 817 C CA . ARG A 1 104 ? 3.938 -0.191 -8.771 1.00 91.69 104 ARG A CA 1
ATOM 818 C C . ARG A 1 104 ? 4.630 -1.262 -9.602 1.00 91.69 104 ARG A C 1
ATOM 820 O O . ARG A 1 104 ? 5.441 -0.909 -10.452 1.00 91.69 104 ARG A O 1
ATOM 827 N N . ILE A 1 105 ? 4.264 -2.532 -9.417 1.00 88.31 105 ILE A N 1
ATOM 828 C CA . ILE A 1 105 ? 4.840 -3.658 -10.169 1.00 88.31 105 ILE A CA 1
ATOM 829 C C . ILE A 1 105 ? 4.659 -3.436 -11.677 1.00 88.31 105 ILE A C 1
ATOM 831 O O . ILE A 1 105 ? 5.601 -3.579 -12.457 1.00 88.31 105 ILE A O 1
ATOM 835 N N . MET A 1 106 ? 3.466 -3.010 -12.102 1.00 86.31 106 MET A N 1
ATOM 836 C CA . MET A 1 106 ? 3.197 -2.681 -13.502 1.00 86.31 106 MET A CA 1
ATOM 837 C C . MET A 1 106 ? 4.130 -1.576 -14.025 1.00 86.31 106 MET A C 1
ATOM 839 O O . MET A 1 106 ? 4.705 -1.720 -15.105 1.00 86.31 106 MET A O 1
ATOM 843 N N . LEU A 1 107 ? 4.305 -0.480 -13.280 1.00 88.00 107 LEU A N 1
ATOM 844 C CA . LEU A 1 107 ? 5.181 0.625 -13.685 1.00 88.00 107 LEU A CA 1
ATOM 845 C C . LEU A 1 107 ? 6.666 0.242 -13.679 1.00 88.00 107 LEU A C 1
ATOM 847 O O . LEU A 1 107 ? 7.407 0.683 -14.557 1.00 88.00 107 LEU A O 1
ATOM 851 N N . GLU A 1 108 ? 7.113 -0.595 -12.744 1.00 87.31 108 GLU A N 1
ATOM 852 C CA . GLU A 1 108 ? 8.478 -1.137 -12.724 1.00 87.31 108 GLU A CA 1
ATOM 853 C C . GLU A 1 108 ? 8.756 -1.990 -13.969 1.00 87.31 108 GLU A C 1
ATOM 855 O O . GLU A 1 108 ? 9.790 -1.827 -14.628 1.00 87.31 108 GLU A O 1
ATOM 860 N N . ASN A 1 109 ? 7.797 -2.832 -14.357 1.00 84.81 109 ASN A N 1
ATOM 861 C CA . ASN A 1 109 ? 7.880 -3.632 -15.578 1.00 84.81 109 ASN A CA 1
ATOM 862 C C . ASN A 1 109 ? 7.902 -2.752 -16.837 1.00 84.81 109 ASN A C 1
ATOM 864 O O . ASN A 1 109 ? 8.714 -2.971 -17.745 1.00 84.81 109 ASN A O 1
ATOM 868 N N . GLN A 1 110 ? 7.065 -1.712 -16.884 1.00 83.44 110 GLN A N 1
ATOM 869 C CA . GLN A 1 110 ? 7.065 -0.739 -17.981 1.00 83.44 110 GLN A CA 1
ATOM 870 C C . GLN A 1 110 ? 8.396 0.012 -18.076 1.00 83.44 110 GLN A C 1
ATOM 872 O O . GLN A 1 110 ? 8.920 0.186 -19.178 1.00 83.44 110 GLN A O 1
ATOM 877 N N . ARG A 1 111 ? 8.983 0.405 -16.939 1.00 85.38 111 ARG A N 1
ATOM 878 C CA . ARG A 1 111 ? 10.291 1.069 -16.898 1.00 85.38 111 ARG A CA 1
ATOM 879 C C . ARG A 1 111 ? 11.386 0.168 -17.463 1.00 85.38 111 ARG A C 1
ATOM 881 O O . ARG A 1 111 ? 12.143 0.605 -18.327 1.00 85.38 111 ARG A O 1
ATOM 888 N N . THR A 1 112 ? 11.435 -1.087 -17.016 1.00 84.06 112 THR A N 1
ATOM 889 C CA . THR A 1 112 ? 12.398 -2.089 -17.500 1.00 84.06 112 THR A CA 1
ATOM 890 C C . THR A 1 112 ? 12.264 -2.306 -19.009 1.00 84.06 112 THR A C 1
ATOM 892 O O . THR A 1 112 ? 13.254 -2.295 -19.740 1.00 84.06 112 THR A O 1
ATOM 895 N N . THR A 1 113 ? 11.028 -2.422 -19.501 1.00 81.31 113 THR A N 1
ATOM 896 C CA . THR A 1 113 ? 10.740 -2.574 -20.936 1.00 81.31 113 THR A CA 1
ATOM 897 C C . THR A 1 113 ? 11.207 -1.355 -21.734 1.00 81.31 113 THR A C 1
ATOM 899 O O . THR A 1 113 ? 11.858 -1.493 -22.770 1.00 81.31 113 THR A O 1
ATOM 902 N N . ALA A 1 114 ? 10.935 -0.145 -21.238 1.00 83.12 114 ALA A N 1
ATOM 903 C CA . ALA A 1 114 ? 11.372 1.091 -21.879 1.00 83.12 114 ALA A CA 1
ATOM 904 C C . ALA A 1 114 ? 12.907 1.212 -21.935 1.00 83.12 114 ALA A C 1
ATOM 906 O O . ALA A 1 114 ? 13.456 1.667 -22.942 1.00 83.12 114 ALA A O 1
ATOM 907 N N . GLU A 1 115 ? 13.611 0.780 -20.888 1.00 83.75 115 GLU A N 1
ATOM 908 C CA . GLU A 1 115 ? 15.077 0.757 -20.839 1.00 83.75 115 GLU A CA 1
ATOM 909 C C . GLU A 1 115 ? 15.672 -0.241 -21.846 1.00 83.75 115 GLU A C 1
ATOM 911 O O . GLU A 1 115 ? 16.608 0.097 -22.582 1.00 83.75 115 GLU A O 1
ATOM 916 N N . ALA A 1 116 ? 15.084 -1.435 -21.953 1.00 81.19 116 ALA A N 1
ATOM 917 C CA . ALA A 1 116 ? 15.476 -2.432 -22.946 1.00 81.19 116 ALA A CA 1
ATOM 918 C C . ALA A 1 116 ? 15.313 -1.892 -24.378 1.00 81.19 116 ALA A C 1
ATOM 920 O O . ALA A 1 116 ? 16.264 -1.913 -25.164 1.00 81.19 116 ALA A O 1
ATOM 921 N N . VAL A 1 117 ? 14.150 -1.310 -24.697 1.00 79.88 117 VAL A N 1
ATOM 922 C CA . VAL A 1 117 ? 13.888 -0.686 -26.008 1.00 79.88 117 VAL A CA 1
ATOM 923 C C . VAL A 1 117 ? 14.861 0.464 -26.276 1.00 79.88 117 VAL A C 1
ATOM 925 O O . VAL A 1 117 ? 15.419 0.569 -27.368 1.00 79.88 117 VAL A O 1
ATOM 928 N N . SER A 1 118 ? 15.122 1.309 -25.277 1.00 82.56 118 SER A N 1
ATOM 929 C CA . SER A 1 118 ? 16.095 2.400 -25.380 1.00 82.56 118 SER A CA 1
ATOM 930 C C . SER A 1 118 ? 17.492 1.894 -25.756 1.00 82.56 118 SER A C 1
ATOM 932 O O . SER A 1 118 ? 18.148 2.483 -26.618 1.00 82.56 118 SER A O 1
ATOM 934 N N . THR A 1 119 ? 17.925 0.791 -25.143 1.00 80.81 119 THR A N 1
ATOM 935 C CA . THR A 1 119 ? 19.219 0.154 -25.417 1.00 80.81 119 THR A CA 1
ATOM 936 C C . THR A 1 119 ? 19.272 -0.420 -26.833 1.00 80.81 119 THR A C 1
ATOM 938 O O . THR A 1 119 ? 20.259 -0.216 -27.539 1.00 80.81 119 THR A O 1
ATOM 941 N N . MET A 1 120 ? 18.199 -1.076 -27.287 1.00 73.06 120 MET A N 1
ATOM 942 C CA . MET A 1 120 ? 18.104 -1.610 -28.652 1.00 73.06 120 MET A CA 1
ATOM 943 C C . MET A 1 120 ? 18.214 -0.513 -29.715 1.00 73.06 120 MET A C 1
ATOM 945 O O . MET A 1 120 ? 18.904 -0.697 -30.716 1.00 73.06 120 MET A O 1
ATOM 949 N N . VAL A 1 121 ? 17.574 0.639 -29.490 1.00 78.62 121 VAL A N 1
ATOM 950 C CA . VAL A 1 121 ? 17.681 1.801 -30.388 1.00 78.62 121 VAL A CA 1
ATOM 951 C C . VAL A 1 121 ? 19.126 2.293 -30.466 1.00 78.62 121 VAL A C 1
ATOM 953 O O . VAL A 1 121 ? 19.662 2.428 -31.563 1.00 78.62 121 VAL A O 1
ATOM 956 N N . GLY A 1 122 ? 19.788 2.476 -29.319 1.00 81.06 122 GLY A N 1
ATOM 957 C CA . GLY A 1 122 ? 21.188 2.908 -29.292 1.00 81.06 122 GLY A CA 1
ATOM 958 C C . GLY A 1 122 ? 22.136 1.927 -29.993 1.00 81.06 122 GLY A C 1
ATOM 959 O O . GLY A 1 122 ? 23.026 2.348 -30.731 1.00 81.06 122 GLY A O 1
ATOM 960 N N . ALA A 1 123 ? 21.921 0.620 -29.818 1.00 75.81 123 ALA A N 1
ATOM 961 C CA . ALA A 1 123 ? 22.698 -0.414 -30.498 1.00 75.81 123 ALA A CA 1
ATOM 962 C C . ALA A 1 123 ? 22.498 -0.392 -32.024 1.00 75.81 123 ALA A C 1
ATOM 964 O O . ALA A 1 123 ? 23.473 -0.504 -32.769 1.00 75.81 123 ALA A O 1
ATOM 965 N N . ALA A 1 124 ? 21.261 -0.209 -32.499 1.00 77.06 124 ALA A N 1
ATOM 966 C CA . ALA A 1 124 ? 20.974 -0.101 -33.929 1.00 77.06 124 ALA A CA 1
ATOM 967 C C . ALA A 1 124 ? 21.611 1.145 -34.556 1.00 77.06 124 ALA A C 1
ATOM 969 O O . ALA A 1 124 ? 22.127 1.077 -35.671 1.00 77.06 124 ALA A O 1
ATOM 970 N N . ASP A 1 125 ? 21.625 2.270 -33.843 1.00 78.00 125 ASP A N 1
ATOM 971 C CA . ASP A 1 125 ? 22.259 3.497 -34.327 1.00 78.00 125 ASP A CA 1
ATOM 972 C C . ASP A 1 125 ? 23.790 3.367 -34.394 1.00 78.00 125 ASP A C 1
ATOM 974 O O . ASP A 1 125 ? 24.396 3.753 -35.396 1.00 78.00 125 ASP A O 1
ATOM 978 N N . ALA A 1 126 ? 24.420 2.734 -33.399 1.00 77.44 126 ALA A N 1
ATOM 979 C CA . ALA A 1 126 ? 25.853 2.429 -33.438 1.00 77.44 126 ALA A CA 1
ATOM 980 C C . ALA A 1 126 ? 26.215 1.459 -34.580 1.00 77.44 126 ALA A C 1
ATOM 982 O O . ALA A 1 126 ? 27.243 1.628 -35.247 1.00 77.44 126 ALA A O 1
ATOM 983 N N . ALA A 1 127 ? 25.361 0.462 -34.840 1.00 69.50 127 ALA A N 1
ATOM 984 C CA . ALA A 1 127 ? 25.528 -0.468 -35.954 1.00 69.50 127 ALA A CA 1
ATOM 985 C C . ALA A 1 127 ? 25.470 0.255 -37.310 1.00 69.50 127 ALA A C 1
ATOM 987 O O . ALA A 1 127 ? 26.370 0.072 -38.130 1.00 69.50 127 ALA A O 1
ATOM 988 N N . LYS A 1 128 ? 24.482 1.142 -37.511 1.00 70.31 128 LYS A N 1
ATOM 989 C CA . LYS A 1 128 ? 24.385 1.995 -38.711 1.00 70.31 128 LYS A CA 1
ATOM 990 C C . LYS A 1 128 ? 25.636 2.845 -38.905 1.00 70.31 128 LYS A C 1
ATOM 992 O O . LYS A 1 128 ? 26.157 2.927 -40.012 1.00 70.31 128 LYS A O 1
ATOM 997 N N . GLN A 1 129 ? 26.132 3.468 -37.837 1.00 79.31 129 GLN A N 1
ATOM 998 C CA . GLN A 1 129 ? 27.317 4.316 -37.917 1.00 79.31 129 GLN A CA 1
ATOM 999 C C . GLN A 1 129 ? 28.571 3.510 -38.289 1.00 79.31 129 GLN A C 1
ATOM 1001 O O . GLN A 1 129 ? 29.316 3.907 -39.180 1.00 79.31 129 GLN A O 1
ATOM 1006 N N . THR A 1 130 ? 28.761 2.340 -37.674 1.00 69.56 130 THR A N 1
ATOM 1007 C CA . THR A 1 130 ? 29.877 1.434 -37.996 1.00 69.56 130 THR A CA 1
ATOM 1008 C C . THR A 1 130 ? 29.809 0.960 -39.454 1.00 69.56 130 THR A C 1
ATOM 1010 O O . THR A 1 130 ? 30.828 0.909 -40.139 1.00 69.56 130 THR A O 1
ATOM 1013 N N . MET A 1 131 ? 28.612 0.642 -39.959 1.00 65.12 131 MET A N 1
ATOM 1014 C CA . MET A 1 131 ? 28.396 0.273 -41.365 1.00 65.12 131 MET A CA 1
ATOM 1015 C C . MET A 1 131 ? 28.702 1.428 -42.325 1.00 65.12 131 MET A C 1
ATOM 1017 O O . MET A 1 131 ? 29.367 1.216 -43.338 1.00 65.12 131 MET A O 1
ATOM 1021 N N . ALA A 1 132 ? 28.294 2.651 -41.979 1.00 66.25 132 ALA A N 1
ATOM 1022 C CA . ALA A 1 132 ? 28.599 3.850 -42.756 1.00 66.25 132 ALA A CA 1
ATOM 1023 C C . ALA A 1 132 ? 30.112 4.139 -42.826 1.00 66.25 132 ALA A C 1
ATOM 1025 O O . ALA A 1 132 ? 30.616 4.548 -43.870 1.00 66.25 132 ALA A O 1
ATOM 1026 N N . GLU A 1 133 ? 30.851 3.887 -41.742 1.00 69.00 133 GLU A N 1
ATOM 1027 C CA . GLU A 1 133 ? 32.305 4.083 -41.676 1.00 69.00 133 GLU A CA 1
ATOM 1028 C C . GLU A 1 133 ? 33.105 3.015 -42.460 1.00 69.00 133 GLU A C 1
ATOM 1030 O O . GLU A 1 133 ? 34.236 3.283 -42.870 1.00 69.00 133 GLU A O 1
ATOM 1035 N N . MET A 1 134 ? 32.530 1.833 -42.739 1.00 61.56 134 MET A N 1
ATOM 1036 C CA . MET A 1 134 ? 33.175 0.752 -43.514 1.00 61.56 134 MET A CA 1
ATOM 1037 C C . MET A 1 134 ? 33.145 0.931 -45.054 1.00 61.56 134 MET A C 1
ATOM 1039 O O . MET A 1 134 ? 33.914 0.245 -45.726 1.00 61.56 134 MET A O 1
ATOM 1043 N N . ASN A 1 135 ? 32.366 1.890 -45.590 1.00 57.41 135 ASN A N 1
ATOM 1044 C CA . ASN A 1 135 ? 32.395 2.445 -46.968 1.00 57.41 135 ASN A CA 1
ATOM 1045 C C . ASN A 1 135 ? 31.991 1.507 -48.153 1.00 57.41 135 ASN A C 1
ATOM 1047 O O . ASN A 1 135 ? 32.638 0.486 -48.345 1.00 57.41 135 ASN A O 1
ATOM 1051 N N . ILE A 1 136 ? 31.006 1.877 -49.012 1.00 50.72 136 ILE A N 1
ATOM 1052 C CA . ILE A 1 136 ? 30.838 1.432 -50.435 1.00 50.72 136 ILE A CA 1
ATOM 1053 C C . ILE A 1 136 ? 29.857 2.346 -51.221 1.00 50.72 136 ILE A C 1
ATOM 1055 O O . ILE A 1 136 ? 28.710 2.559 -50.832 1.00 50.72 136 ILE A O 1
ATOM 1059 N N . ASP A 1 137 ? 30.318 2.802 -52.390 1.00 58.81 137 ASP A N 1
ATOM 1060 C CA . ASP A 1 137 ? 29.693 3.652 -53.419 1.00 58.81 137 ASP A CA 1
ATOM 1061 C C . ASP A 1 137 ? 28.440 3.079 -54.135 1.00 58.81 137 ASP A C 1
ATOM 1063 O O . ASP A 1 137 ? 28.333 3.143 -55.358 1.00 58.81 137 ASP A O 1
ATOM 1067 N N . ASN A 1 138 ? 27.457 2.523 -53.420 1.00 56.00 138 ASN A N 1
ATOM 1068 C CA . ASN A 1 138 ? 26.165 2.152 -54.020 1.00 56.00 138 ASN A CA 1
ATOM 1069 C C . ASN A 1 138 ? 24.990 2.491 -53.098 1.00 56.00 138 ASN A C 1
ATOM 1071 O O . ASN A 1 138 ? 24.578 1.716 -52.237 1.00 56.00 138 ASN A O 1
ATOM 1075 N N . VAL A 1 139 ? 24.433 3.670 -53.356 1.00 54.78 139 VAL A N 1
ATOM 1076 C CA . VAL A 1 139 ? 23.301 4.309 -52.671 1.00 54.78 139 VAL A CA 1
ATOM 1077 C C . VAL A 1 139 ? 22.007 3.474 -52.706 1.00 54.78 139 VAL A C 1
ATOM 1079 O O . VAL A 1 139 ? 21.180 3.603 -51.811 1.00 54.78 139 VAL A O 1
ATOM 1082 N N . ASP A 1 140 ? 21.838 2.565 -53.667 1.00 56.22 140 ASP A N 1
ATOM 1083 C CA . ASP A 1 140 ? 20.630 1.729 -53.768 1.00 56.22 140 ASP A CA 1
ATOM 1084 C C . ASP A 1 140 ? 20.570 0.622 -52.700 1.00 56.22 140 ASP A C 1
ATOM 1086 O O . ASP A 1 140 ? 19.497 0.320 -52.186 1.00 56.22 140 ASP A O 1
ATOM 1090 N N . LYS A 1 141 ? 21.722 0.084 -52.271 1.00 56.81 141 LYS A N 1
ATOM 1091 C CA . LYS A 1 141 ? 21.793 -0.845 -51.125 1.00 56.81 141 LYS A CA 1
ATOM 1092 C C . LYS A 1 141 ? 21.500 -0.149 -49.793 1.00 56.81 141 LYS A C 1
ATOM 1094 O O . LYS A 1 141 ? 20.902 -0.743 -48.906 1.00 56.81 141 LYS A O 1
ATOM 1099 N N . LEU A 1 142 ? 21.877 1.123 -49.675 1.00 56.75 142 LEU A N 1
ATOM 1100 C CA . LEU A 1 142 ? 21.574 1.960 -48.513 1.00 56.75 142 LEU A CA 1
ATOM 1101 C C . LEU A 1 142 ? 20.066 2.258 -48.409 1.00 56.75 142 LEU A C 1
ATOM 1103 O O . LEU A 1 142 ? 19.533 2.362 -47.309 1.00 56.75 142 LEU A O 1
ATOM 1107 N N . MET A 1 143 ? 19.355 2.355 -49.537 1.00 57.25 143 MET A N 1
ATOM 1108 C CA . MET A 1 143 ? 17.893 2.490 -49.549 1.00 57.25 143 MET A CA 1
ATOM 1109 C C . MET A 1 143 ? 17.174 1.197 -49.123 1.00 57.25 143 MET A C 1
ATOM 1111 O O . MET A 1 143 ? 16.127 1.275 -48.478 1.00 57.25 143 MET A O 1
ATOM 1115 N N . ASP A 1 144 ? 17.756 0.024 -49.398 1.00 64.25 144 ASP A N 1
ATOM 1116 C CA . ASP A 1 144 ? 17.284 -1.262 -48.861 1.00 64.25 144 ASP A CA 1
ATOM 1117 C C . ASP A 1 144 ? 17.522 -1.375 -47.338 1.00 64.25 144 ASP A C 1
ATOM 1119 O O . ASP A 1 144 ? 16.635 -1.821 -46.612 1.00 64.25 144 ASP A O 1
ATOM 1123 N N . GLU A 1 145 ? 18.640 -0.862 -46.811 1.00 57.66 145 GLU A N 1
ATOM 1124 C CA . GLU A 1 145 ? 18.915 -0.804 -45.360 1.00 57.66 145 GLU A CA 1
ATOM 1125 C C . GLU A 1 145 ? 18.053 0.241 -44.620 1.00 57.66 145 GLU A C 1
ATOM 1127 O O . GLU A 1 145 ? 17.643 0.042 -43.475 1.00 57.66 145 GLU A O 1
ATOM 1132 N N . ILE A 1 146 ? 17.695 1.345 -45.280 1.00 56.50 146 ILE A N 1
ATOM 1133 C CA . ILE A 1 146 ? 16.701 2.310 -44.782 1.00 56.50 146 ILE A CA 1
ATOM 1134 C C . ILE A 1 146 ? 15.305 1.665 -44.707 1.00 56.50 146 ILE A C 1
ATOM 1136 O O . ILE A 1 146 ? 14.553 1.932 -43.766 1.00 56.50 146 ILE A O 1
ATOM 1140 N N . ASN A 1 147 ? 14.967 0.761 -45.631 1.00 64.44 147 ASN A N 1
ATOM 1141 C CA . ASN A 1 147 ? 13.757 -0.058 -45.533 1.00 64.44 147 ASN A CA 1
ATOM 1142 C C . ASN A 1 147 ? 13.852 -1.138 -44.440 1.00 64.44 147 ASN A C 1
ATOM 1144 O O . ASN A 1 147 ? 12.846 -1.449 -43.807 1.00 64.44 147 ASN A O 1
ATOM 1148 N N . GLU A 1 148 ? 15.042 -1.647 -44.126 1.00 62.25 148 GLU A N 1
ATOM 1149 C CA . GLU A 1 148 ? 15.268 -2.516 -42.964 1.00 62.25 148 GLU A CA 1
ATOM 1150 C C . GLU A 1 148 ? 15.153 -1.747 -41.626 1.00 62.25 148 GLU A C 1
ATOM 1152 O O . GLU A 1 148 ? 14.598 -2.255 -40.651 1.00 62.25 148 GLU A O 1
ATOM 1157 N N . GLY A 1 149 ? 15.508 -0.458 -41.592 1.00 58.88 149 GLY A N 1
ATOM 1158 C CA . GLY A 1 149 ? 15.129 0.472 -40.516 1.00 58.88 149 GLY A CA 1
ATOM 1159 C C . GLY A 1 149 ? 13.610 0.687 -40.394 1.00 58.88 149 GLY A C 1
ATOM 1160 O O . GLY A 1 149 ? 13.088 0.823 -39.285 1.00 58.88 149 GLY A O 1
ATOM 1161 N N . ASN A 1 150 ? 12.871 0.618 -41.504 1.00 55.88 150 ASN A N 1
ATOM 1162 C CA . ASN A 1 150 ? 11.405 0.555 -41.486 1.00 55.88 150 ASN A CA 1
ATOM 1163 C C . ASN A 1 150 ? 10.875 -0.819 -40.991 1.00 55.88 150 ASN A C 1
ATOM 1165 O O . ASN A 1 150 ? 9.776 -0.870 -40.442 1.00 55.88 150 ASN A O 1
ATOM 1169 N N . ASN A 1 151 ? 11.656 -1.912 -41.063 1.00 57.16 151 ASN A N 1
ATOM 1170 C CA . ASN A 1 151 ? 11.361 -3.195 -40.389 1.00 57.16 151 ASN A CA 1
ATOM 1171 C C . ASN A 1 151 ? 11.670 -3.165 -38.879 1.00 57.16 151 ASN A C 1
ATOM 1173 O O . ASN A 1 151 ? 10.970 -3.814 -38.103 1.00 57.16 151 ASN A O 1
ATOM 1177 N N . MET A 1 152 ? 12.639 -2.365 -38.419 1.00 57.28 152 MET A N 1
ATOM 1178 C CA . MET A 1 152 ? 12.828 -2.083 -36.985 1.00 57.28 152 MET A CA 1
ATOM 1179 C C . MET A 1 152 ? 11.576 -1.417 -36.380 1.00 57.28 152 MET A C 1
ATOM 1181 O O . MET A 1 152 ? 11.153 -1.761 -35.278 1.00 57.28 152 MET A O 1
ATOM 1185 N N . MET A 1 153 ? 10.911 -0.546 -37.146 1.00 46.59 153 MET A N 1
ATOM 1186 C CA . MET A 1 153 ? 9.591 0.019 -36.827 1.00 46.59 153 MET A CA 1
ATOM 1187 C C . MET A 1 153 ? 8.447 -1.019 -36.865 1.00 46.59 153 MET A C 1
ATOM 1189 O O . MET A 1 153 ? 7.434 -0.822 -36.199 1.00 46.59 153 MET A O 1
ATOM 1193 N N . ALA A 1 154 ? 8.606 -2.150 -37.566 1.00 60.72 154 ALA A N 1
ATOM 1194 C CA . ALA A 1 154 ? 7.663 -3.275 -37.557 1.00 60.72 154 ALA A CA 1
ATOM 1195 C C . ALA A 1 154 ? 7.924 -4.295 -36.423 1.00 60.72 154 ALA A C 1
ATOM 1197 O O . ALA A 1 154 ? 7.002 -4.975 -35.995 1.00 60.72 154 ALA A O 1
ATOM 1198 N N . ALA A 1 155 ? 9.140 -4.393 -35.882 1.00 50.66 155 ALA A N 1
ATOM 1199 C CA . ALA A 1 155 ? 9.453 -5.234 -34.715 1.00 50.66 155 ALA A CA 1
ATOM 1200 C C . ALA A 1 155 ? 9.054 -4.566 -33.382 1.00 50.66 155 ALA A C 1
ATOM 1202 O O . ALA A 1 155 ? 8.629 -5.225 -32.435 1.00 50.66 155 ALA A O 1
ATOM 1203 N N . VAL A 1 156 ? 9.080 -3.233 -33.338 1.00 50.62 156 VAL A N 1
ATOM 1204 C CA . VAL A 1 156 ? 8.406 -2.442 -32.292 1.00 50.62 156 VAL A CA 1
ATOM 1205 C C . VAL A 1 156 ? 6.883 -2.678 -32.310 1.00 50.62 156 VAL A C 1
ATOM 1207 O O . VAL A 1 156 ? 6.241 -2.611 -31.262 1.00 50.62 156 VAL A O 1
ATOM 1210 N N . ASN A 1 157 ? 6.325 -3.049 -33.471 1.00 50.78 157 ASN A N 1
ATOM 1211 C CA . ASN A 1 157 ? 4.931 -3.471 -33.638 1.00 50.78 157 ASN A CA 1
ATOM 1212 C C . ASN A 1 157 ? 4.584 -4.794 -32.904 1.00 50.78 157 ASN A C 1
ATOM 1214 O O . ASN A 1 157 ? 3.403 -5.090 -32.783 1.00 50.78 157 ASN A O 1
ATOM 1218 N N . ASP A 1 158 ? 5.548 -5.571 -32.384 1.00 51.19 158 ASP A N 1
ATOM 1219 C CA . ASP A 1 158 ? 5.294 -6.792 -31.580 1.00 51.19 158 ASP A CA 1
ATOM 1220 C C . ASP A 1 158 ? 5.590 -6.593 -30.080 1.00 51.19 158 ASP A C 1
ATOM 1222 O O . ASP A 1 158 ? 4.843 -7.048 -29.213 1.00 51.19 158 ASP A O 1
ATOM 1226 N N . ALA A 1 159 ? 6.617 -5.801 -29.753 1.00 48.59 159 ALA A N 1
ATOM 1227 C CA . ALA A 1 159 ? 6.954 -5.432 -28.373 1.00 48.59 159 ALA A CA 1
ATOM 1228 C C . ALA A 1 159 ? 5.809 -4.687 -27.645 1.00 48.59 159 ALA A C 1
ATOM 1230 O O . ALA A 1 159 ? 5.653 -4.804 -26.432 1.00 48.59 159 ALA A O 1
ATOM 1231 N N . LEU A 1 160 ? 4.975 -3.954 -28.391 1.00 44.78 160 LEU A N 1
ATOM 1232 C CA . LEU A 1 160 ? 3.742 -3.311 -27.914 1.00 44.78 160 LEU A CA 1
ATOM 1233 C C . LEU A 1 160 ? 2.513 -4.250 -27.900 1.00 44.78 160 LEU A C 1
ATOM 1235 O O . LEU A 1 160 ? 1.497 -3.892 -27.309 1.00 44.78 160 LEU A O 1
ATOM 1239 N N . GLY A 1 161 ? 2.594 -5.438 -28.513 1.00 52.03 161 GLY A N 1
ATOM 1240 C CA . GLY A 1 161 ? 1.547 -6.470 -28.526 1.00 52.03 161 GLY A CA 1
ATOM 1241 C C . GLY A 1 161 ? 1.669 -7.499 -27.393 1.00 52.03 161 GLY A C 1
ATOM 1242 O O . GLY A 1 161 ? 0.654 -7.961 -26.882 1.00 52.03 161 GLY A O 1
ATOM 1243 N N . GLN A 1 162 ? 2.889 -7.798 -26.934 1.00 49.91 162 GLN A N 1
ATOM 1244 C CA . GLN A 1 162 ? 3.143 -8.656 -25.760 1.00 49.91 162 GLN A CA 1
ATOM 1245 C C . GLN A 1 162 ? 3.030 -7.907 -24.421 1.00 49.91 162 GLN A C 1
ATOM 1247 O O . GLN A 1 162 ? 2.829 -8.525 -23.383 1.00 49.91 162 GLN A O 1
ATOM 1252 N N . GLY A 1 163 ? 3.084 -6.571 -24.431 1.00 45.09 163 GLY A N 1
ATOM 1253 C CA . GLY A 1 163 ? 2.815 -5.746 -23.246 1.00 45.09 163 GLY A CA 1
ATOM 1254 C C . GLY A 1 163 ? 1.331 -5.654 -22.853 1.00 45.09 163 GLY A C 1
ATOM 1255 O O . GLY A 1 163 ? 1.011 -4.931 -21.912 1.00 45.09 163 GLY A O 1
ATOM 1256 N N . PHE A 1 164 ? 0.429 -6.333 -23.579 1.00 45.56 164 PHE A N 1
ATOM 1257 C CA . PHE A 1 164 ? -1.030 -6.238 -23.420 1.00 45.56 164 PHE A CA 1
ATOM 1258 C C . PHE A 1 164 ? -1.733 -7.553 -23.042 1.00 45.56 164 PHE A C 1
ATOM 1260 O O . PHE A 1 164 ? -2.962 -7.604 -23.037 1.00 45.56 164 PHE A O 1
ATOM 1267 N N . ASP A 1 165 ? -0.984 -8.589 -22.671 1.00 48.78 165 ASP A N 1
ATOM 1268 C CA . ASP A 1 165 ? -1.513 -9.680 -21.858 1.00 48.78 165 ASP A CA 1
ATOM 1269 C C . ASP A 1 165 ? -0.731 -9.675 -20.554 1.00 48.78 165 ASP A C 1
ATOM 1271 O O . ASP A 1 165 ? 0.416 -10.117 -20.507 1.00 48.78 165 ASP A O 1
ATOM 1275 N N . LEU A 1 166 ? -1.326 -9.128 -19.489 1.00 46.78 166 LEU A N 1
ATOM 1276 C CA . LEU A 1 166 ? -0.729 -9.313 -18.174 1.00 46.78 166 LEU A CA 1
ATOM 1277 C C . LEU A 1 166 ? -0.657 -10.797 -17.829 1.00 46.78 166 LEU A C 1
ATOM 1279 O O . LEU A 1 166 ? 0.160 -11.100 -16.974 1.00 46.78 166 LEU A O 1
ATOM 1283 N N . GLY A 1 167 ? -1.407 -11.696 -18.494 1.00 44.84 167 GLY A N 1
ATOM 1284 C CA . GLY A 1 167 ? -1.159 -13.142 -18.561 1.00 44.84 167 GLY A CA 1
ATOM 1285 C C . GLY A 1 167 ? -1.184 -13.887 -17.230 1.00 44.84 167 GLY A C 1
ATOM 1286 O O . GLY A 1 167 ? -1.259 -15.111 -17.210 1.00 44.84 167 GLY A O 1
ATOM 1287 N N . ILE A 1 168 ? -1.192 -13.172 -16.110 1.00 46.00 168 ILE A N 1
ATOM 1288 C CA . ILE A 1 168 ? -1.536 -13.666 -14.802 1.00 46.00 168 ILE A CA 1
ATOM 1289 C C . ILE A 1 168 ? -3.057 -13.741 -14.785 1.00 46.00 168 ILE A C 1
ATOM 1291 O O . ILE A 1 168 ? -3.766 -12.969 -14.148 1.00 46.00 168 ILE A O 1
ATOM 1295 N N . ASN A 1 169 ? -3.559 -14.711 -15.543 1.00 46.31 169 ASN A N 1
ATOM 1296 C CA . ASN A 1 169 ? -4.766 -15.414 -15.172 1.00 46.31 169 ASN A CA 1
ATOM 1297 C C . ASN A 1 169 ? -4.368 -16.228 -13.934 1.00 46.31 169 ASN A C 1
ATOM 1299 O O . ASN A 1 169 ? -4.069 -17.414 -14.032 1.00 46.31 169 ASN A O 1
ATOM 1303 N N . LEU A 1 170 ? -4.190 -15.527 -12.811 1.00 48.06 170 LEU A N 1
ATOM 1304 C CA . LEU A 1 170 ? -3.967 -16.144 -11.518 1.00 48.06 170 LEU A CA 1
ATOM 1305 C C . LEU A 1 170 ? -5.224 -16.947 -11.255 1.00 48.06 170 LEU A C 1
ATOM 1307 O O . LEU A 1 170 ? -6.289 -16.369 -11.032 1.00 48.06 170 LEU A O 1
ATOM 1311 N N . ASP A 1 171 ? -5.112 -18.261 -11.388 1.00 59.38 171 ASP A N 1
ATOM 1312 C CA . ASP A 1 171 ? -6.172 -19.136 -10.943 1.00 59.38 171 ASP A CA 1
ATOM 1313 C C . ASP A 1 171 ? -6.265 -18.940 -9.428 1.00 59.38 171 ASP A C 1
ATOM 1315 O O . ASP A 1 171 ? -5.306 -19.216 -8.703 1.00 59.38 171 ASP A O 1
ATOM 1319 N N . GLU A 1 172 ? -7.376 -18.367 -8.955 1.00 61.44 172 GLU A N 1
ATOM 1320 C CA . GLU A 1 172 ? -7.595 -18.138 -7.522 1.00 61.44 172 GLU A CA 1
ATOM 1321 C C . GLU A 1 172 ? -7.416 -19.450 -6.740 1.00 61.44 172 GLU A C 1
ATOM 1323 O O . GLU A 1 172 ? -6.920 -19.416 -5.616 1.00 61.44 172 GLU A O 1
ATOM 1328 N N . ASP A 1 173 ? -7.711 -20.600 -7.361 1.00 73.00 173 ASP A N 1
ATOM 1329 C CA . ASP A 1 173 ? -7.519 -21.923 -6.768 1.00 73.00 173 ASP A CA 1
ATOM 1330 C C . ASP A 1 173 ? -6.027 -22.283 -6.584 1.00 73.00 173 ASP A C 1
ATOM 1332 O O . ASP A 1 173 ? -5.660 -22.867 -5.560 1.00 73.00 173 ASP A O 1
ATOM 1336 N N . GLU A 1 174 ? -5.154 -21.915 -7.532 1.00 79.69 174 GLU A N 1
ATOM 1337 C CA . GLU A 1 174 ? -3.700 -22.158 -7.459 1.00 79.69 174 GLU A CA 1
ATOM 1338 C C . GLU A 1 174 ? -3.050 -21.273 -6.386 1.00 79.69 174 GLU A C 1
ATOM 1340 O O . GLU A 1 174 ? -2.258 -21.750 -5.569 1.00 79.69 174 GLU A O 1
ATOM 1345 N N . LEU A 1 175 ? -3.448 -20.000 -6.324 1.00 83.00 175 LEU A N 1
ATOM 1346 C CA . LEU A 1 175 ? -2.989 -19.074 -5.288 1.00 83.00 175 LEU A CA 1
ATOM 1347 C C . LEU A 1 175 ? -3.462 -19.471 -3.886 1.00 83.00 175 LEU A C 1
ATOM 1349 O O . LEU A 1 175 ? -2.697 -19.368 -2.925 1.00 83.00 175 LEU A O 1
ATOM 1353 N N . ASP A 1 176 ? -4.704 -19.939 -3.751 1.00 75.12 176 ASP A N 1
ATOM 1354 C CA . ASP A 1 176 ? -5.243 -20.429 -2.481 1.00 75.12 176 ASP A CA 1
ATOM 1355 C C . ASP A 1 176 ? -4.508 -21.686 -1.991 1.00 75.12 176 ASP A C 1
ATOM 1357 O O . ASP A 1 176 ? -4.392 -21.917 -0.781 1.00 75.12 176 ASP A O 1
ATOM 1361 N N . GLU A 1 177 ? -4.034 -22.532 -2.906 1.00 85.19 177 GLU A N 1
ATOM 1362 C CA . GLU A 1 177 ? -3.240 -23.714 -2.574 1.00 85.19 177 GLU A CA 1
ATOM 1363 C C . GLU A 1 177 ? -1.816 -23.335 -2.145 1.00 85.19 177 GLU A C 1
ATOM 1365 O O . GLU A 1 177 ? -1.344 -23.810 -1.106 1.00 85.19 177 GLU A O 1
ATOM 1370 N N . GLU A 1 178 ? -1.173 -22.402 -2.851 1.00 78.31 178 GLU A N 1
ATOM 1371 C CA . GLU A 1 178 ? 0.140 -21.868 -2.473 1.00 78.31 178 GLU A CA 1
ATOM 1372 C C . GLU A 1 178 ? 0.091 -21.151 -1.110 1.00 78.31 178 GLU A C 1
ATOM 1374 O 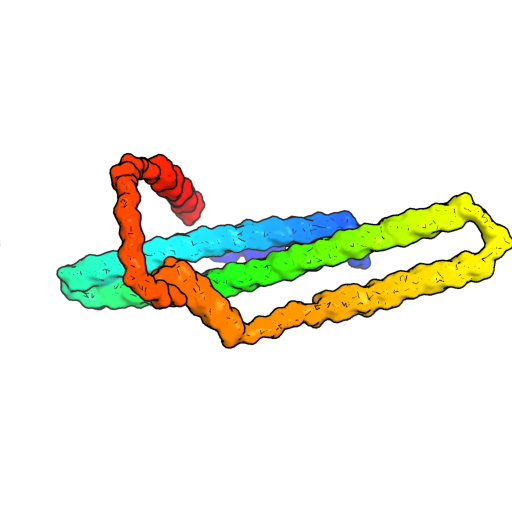O . GLU A 1 178 ? 0.943 -21.382 -0.245 1.00 78.31 178 GLU A O 1
ATOM 1379 N N . LEU A 1 179 ? -0.957 -20.358 -0.855 1.00 81.06 179 LEU A N 1
ATOM 1380 C CA . LEU A 1 179 ? -1.171 -19.694 0.432 1.00 81.06 179 LEU A CA 1
ATOM 1381 C C . LEU A 1 179 ? -1.345 -20.709 1.573 1.00 81.06 179 LEU A C 1
ATOM 1383 O O . LEU A 1 179 ? -0.713 -20.565 2.621 1.00 81.06 179 LEU A O 1
ATOM 1387 N N . LYS A 1 180 ? -2.139 -21.772 1.372 1.00 78.62 180 LYS A N 1
ATOM 1388 C CA . LYS A 1 180 ? -2.286 -22.862 2.360 1.00 78.62 180 LYS A CA 1
ATOM 1389 C C . LYS A 1 180 ? -0.962 -23.556 2.648 1.00 78.62 180 LYS A C 1
ATOM 1391 O O . LYS A 1 180 ? -0.709 -23.932 3.794 1.00 78.62 180 LYS A O 1
ATOM 1396 N N . GLN A 1 181 ? -0.129 -23.747 1.631 1.00 81.75 181 GLN A N 1
ATOM 1397 C CA . GLN A 1 181 ? 1.168 -24.386 1.796 1.00 81.75 181 GLN A CA 1
ATOM 1398 C C . GLN A 1 181 ? 2.128 -23.507 2.608 1.00 81.75 181 GLN A C 1
ATOM 1400 O O . 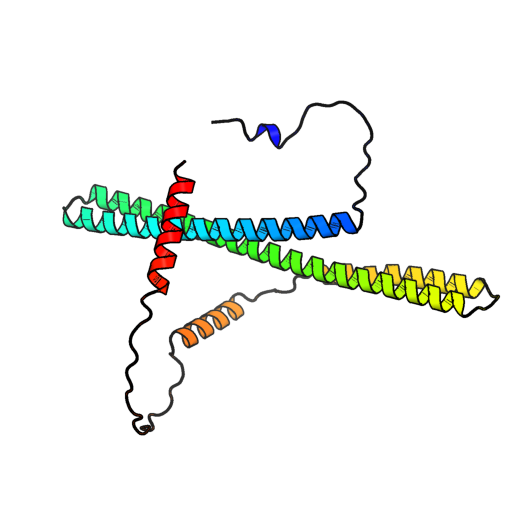GLN A 1 181 ? 2.741 -23.998 3.558 1.00 81.75 181 GLN A O 1
ATOM 1405 N N . LEU A 1 182 ? 2.173 -22.201 2.336 1.00 73.88 182 LEU A N 1
ATOM 1406 C CA . LEU A 1 182 ? 2.940 -21.240 3.135 1.00 73.88 182 LEU A CA 1
ATOM 1407 C C . LEU A 1 182 ? 2.443 -21.159 4.587 1.00 73.88 182 LEU A C 1
ATOM 1409 O O . LEU A 1 182 ? 3.248 -21.109 5.520 1.00 73.88 182 LEU A O 1
ATOM 1413 N N . GLU A 1 183 ? 1.127 -21.201 4.808 1.00 71.50 183 GLU A N 1
ATOM 1414 C CA . GLU A 1 183 ? 0.546 -21.259 6.153 1.00 71.50 183 GLU A CA 1
ATOM 1415 C C . GLU A 1 183 ? 0.896 -22.565 6.887 1.00 71.50 183 GLU A C 1
ATOM 1417 O O . GLU A 1 183 ? 1.143 -22.545 8.096 1.00 71.50 183 GLU A O 1
ATOM 1422 N N . ALA A 1 184 ? 0.955 -23.700 6.183 1.00 71.31 184 ALA A N 1
ATOM 1423 C CA . ALA A 1 184 ? 1.347 -24.993 6.742 1.00 71.31 184 ALA A CA 1
ATOM 1424 C C . ALA A 1 184 ? 2.846 -25.061 7.076 1.00 71.31 184 ALA A C 1
ATOM 1426 O O . ALA A 1 184 ? 3.217 -25.629 8.107 1.00 71.31 184 ALA A O 1
ATOM 1427 N N . GLU A 1 185 ? 3.699 -24.443 6.257 1.00 66.56 185 GLU A N 1
ATOM 1428 C CA . GLU A 1 185 ? 5.137 -24.296 6.507 1.00 66.56 185 GLU A CA 1
ATOM 1429 C C . GLU A 1 185 ? 5.414 -23.359 7.687 1.00 66.56 185 GLU A C 1
ATOM 1431 O O . GLU A 1 185 ? 6.228 -23.680 8.558 1.00 66.56 185 GLU A O 1
ATOM 1436 N N . ALA A 1 186 ? 4.683 -22.245 7.783 1.00 64.75 186 ALA A N 1
ATOM 1437 C CA . ALA A 1 186 ? 4.761 -21.329 8.918 1.00 64.75 186 ALA A CA 1
ATOM 1438 C C . ALA A 1 186 ? 4.240 -21.960 10.224 1.00 64.75 186 ALA A C 1
ATOM 1440 O O . ALA A 1 186 ? 4.762 -21.661 11.302 1.00 64.75 186 ALA A O 1
ATOM 1441 N N . ASN A 1 187 ? 3.246 -22.854 10.139 1.00 55.84 187 ASN A N 1
ATOM 1442 C CA . ASN A 1 187 ? 2.658 -23.547 11.290 1.00 55.84 187 ASN A CA 1
ATOM 1443 C C . ASN A 1 187 ? 3.271 -24.930 11.589 1.00 55.84 187 ASN A C 1
ATOM 1445 O O . ASN A 1 187 ? 2.922 -25.530 12.606 1.00 55.84 187 ASN A O 1
ATOM 1449 N N . GLY A 1 188 ? 4.190 -25.437 10.761 1.00 56.84 188 GLY A N 1
ATOM 1450 C CA . GLY A 1 188 ? 4.906 -26.696 10.990 1.00 56.84 188 GLY A CA 1
ATOM 1451 C C . GLY A 1 188 ? 4.029 -27.955 11.008 1.00 56.84 188 GLY A C 1
ATOM 1452 O O . GLY A 1 188 ? 4.331 -28.888 11.753 1.00 56.84 188 GLY A O 1
ATOM 1453 N N . VAL A 1 189 ? 2.945 -28.009 10.227 1.00 53.41 189 VAL A N 1
ATOM 1454 C CA . VAL A 1 189 ? 2.033 -29.169 10.203 1.00 53.41 189 VAL A CA 1
ATOM 1455 C C . VAL A 1 189 ? 2.025 -29.791 8.812 1.00 53.41 189 VAL A C 1
ATOM 1457 O O . VAL A 1 189 ? 1.268 -29.370 7.946 1.00 53.41 189 VAL A O 1
ATOM 1460 N N . GLY A 1 190 ? 2.868 -30.803 8.588 1.00 48.88 190 GLY A N 1
ATOM 1461 C CA . GLY A 1 190 ? 2.847 -31.519 7.308 1.00 48.88 190 GLY A CA 1
ATOM 1462 C C . GLY A 1 190 ? 3.984 -32.486 6.997 1.00 48.88 190 GLY A C 1
ATOM 1463 O O . GLY A 1 190 ? 4.141 -32.854 5.839 1.00 48.88 190 GLY A O 1
ATOM 1464 N N . MET A 1 191 ? 4.774 -32.932 7.975 1.00 38.62 191 MET A N 1
ATOM 1465 C CA . MET A 1 191 ? 5.636 -34.098 7.771 1.00 38.62 191 MET A CA 1
ATOM 1466 C C . MET A 1 191 ? 5.494 -35.036 8.967 1.00 38.62 191 MET A C 1
ATOM 1468 O O . MET A 1 191 ? 6.149 -34.870 9.995 1.00 38.62 191 MET A O 1
ATOM 1472 N N . ASP A 1 192 ? 4.607 -36.022 8.811 1.00 49.03 192 ASP A N 1
ATOM 1473 C CA . ASP A 1 192 ? 4.653 -37.300 9.522 1.00 49.03 192 ASP A CA 1
ATOM 1474 C C . ASP A 1 192 ? 6.010 -37.959 9.225 1.00 49.03 192 ASP A C 1
ATOM 1476 O O . ASP A 1 192 ? 6.169 -38.775 8.315 1.00 49.03 192 ASP A O 1
ATOM 1480 N N . VAL A 1 193 ? 7.032 -37.550 9.973 1.00 43.72 193 VAL A N 1
ATOM 1481 C CA . VAL A 1 193 ? 8.286 -38.287 10.070 1.00 43.72 193 VAL A CA 1
ATOM 1482 C C . VAL A 1 193 ? 8.039 -39.389 11.1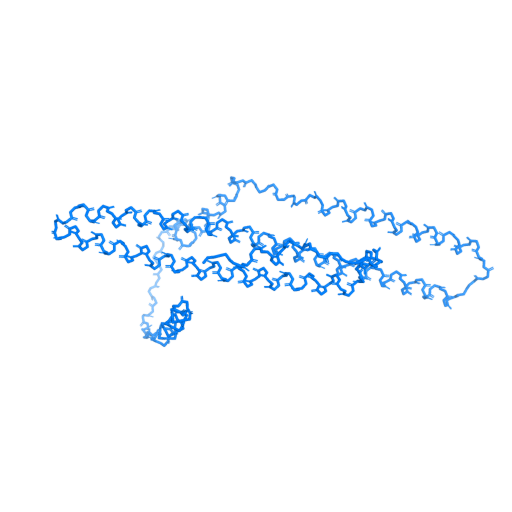00 1.00 43.72 193 VAL A C 1
ATOM 1484 O O . VAL A 1 193 ? 7.670 -39.066 12.231 1.00 43.72 193 VAL A O 1
ATOM 1487 N N . PRO A 1 194 ? 8.219 -40.680 10.767 1.00 43.38 194 PRO A N 1
ATOM 1488 C CA . PRO A 1 194 ? 8.146 -41.729 11.775 1.00 43.38 194 PRO A CA 1
ATOM 1489 C C . PRO A 1 194 ? 9.134 -41.405 12.903 1.00 43.38 194 PRO A C 1
ATOM 1491 O O . PRO A 1 194 ? 10.307 -41.140 12.634 1.00 43.38 194 PRO A O 1
ATOM 1494 N N . GLU A 1 195 ? 8.655 -41.407 14.152 1.00 42.78 195 GLU A N 1
ATOM 1495 C CA . GLU A 1 195 ? 9.460 -41.185 15.358 1.00 42.78 195 GLU A CA 1
ATOM 1496 C C . GLU A 1 195 ? 10.629 -42.180 15.417 1.00 42.78 195 GLU A C 1
ATOM 1498 O O . GLU A 1 195 ? 10.528 -43.285 15.951 1.00 42.78 195 GLU A O 1
ATOM 1503 N N . THR A 1 196 ? 11.783 -41.783 14.891 1.00 45.44 196 THR A N 1
ATOM 1504 C CA . THR A 1 196 ? 13.063 -42.354 15.300 1.00 45.44 196 THR A CA 1
ATOM 1505 C C . THR A 1 196 ? 13.615 -41.472 16.415 1.00 45.44 196 THR A C 1
ATOM 1507 O O . THR A 1 196 ? 13.839 -40.284 16.167 1.00 45.44 196 THR A O 1
ATOM 1510 N N . PRO A 1 197 ? 13.839 -41.990 17.636 1.00 42.97 197 PRO A N 1
ATOM 1511 C CA . PRO A 1 197 ? 14.350 -41.173 18.726 1.00 42.97 197 PRO A CA 1
ATOM 1512 C C . PRO A 1 197 ? 15.768 -40.700 18.390 1.00 42.97 197 PRO A C 1
ATOM 1514 O O . PRO A 1 197 ? 16.705 -41.497 18.310 1.00 42.97 197 PRO A O 1
ATOM 1517 N N . LEU A 1 198 ? 15.918 -39.393 18.173 1.00 44.50 198 LEU A N 1
ATOM 1518 C CA . LEU A 1 198 ? 17.215 -38.756 17.980 1.00 44.50 198 LEU A CA 1
ATOM 1519 C C . LEU A 1 198 ? 17.935 -38.585 19.333 1.00 44.50 198 LEU A C 1
ATOM 1521 O O . LEU A 1 198 ? 17.291 -38.305 20.349 1.00 44.50 198 LEU A O 1
ATOM 1525 N N . PRO A 1 199 ? 19.270 -38.741 19.371 1.00 49.31 199 PRO A N 1
ATOM 1526 C CA . PRO A 1 199 ? 20.062 -38.586 20.588 1.00 49.31 199 PRO A CA 1
ATOM 1527 C C . PRO A 1 199 ? 20.081 -37.129 21.079 1.00 49.31 199 PRO A C 1
ATOM 1529 O O . PRO A 1 199 ? 20.190 -36.191 20.291 1.00 49.31 199 PRO A O 1
ATOM 1532 N N . SER A 1 200 ? 20.000 -36.937 22.399 1.00 41.66 200 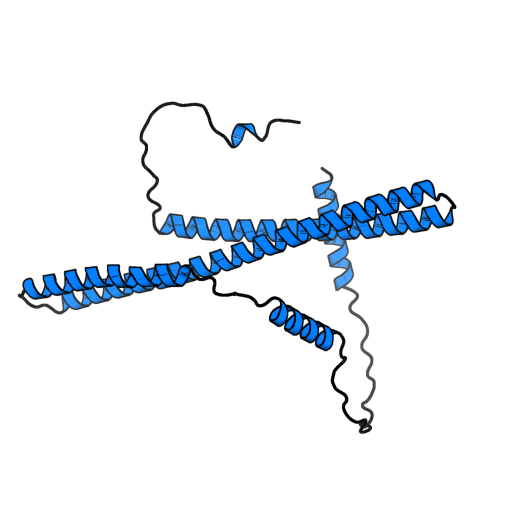SER A N 1
ATOM 1533 C CA . SER A 1 200 ? 19.941 -35.618 23.041 1.00 41.66 200 SER A CA 1
ATOM 1534 C C . SER A 1 200 ? 21.217 -34.794 22.827 1.00 41.66 200 SER A C 1
ATOM 1536 O O . SER A 1 200 ? 22.317 -35.251 23.140 1.00 41.66 200 SER A O 1
ATOM 1538 N N . VAL A 1 201 ? 21.058 -33.548 22.372 1.00 38.72 201 VAL A N 1
ATOM 1539 C CA . VAL A 1 201 ? 22.129 -32.540 22.304 1.00 38.72 201 VAL A CA 1
ATOM 1540 C C . VAL A 1 201 ? 22.029 -31.536 23.466 1.00 38.72 201 VAL A C 1
ATOM 1542 O O . VAL A 1 201 ? 20.931 -31.309 23.977 1.00 38.72 201 VAL A O 1
ATOM 1545 N N . PRO A 1 202 ? 23.148 -30.947 23.931 1.00 42.84 202 PRO A N 1
ATOM 1546 C CA . PRO A 1 202 ? 23.203 -30.244 25.212 1.00 42.84 202 PRO A CA 1
ATOM 1547 C C . PRO A 1 202 ? 22.571 -28.846 25.169 1.00 42.84 202 PRO A C 1
ATOM 1549 O O . PRO A 1 202 ? 22.893 -28.025 24.311 1.00 42.84 202 PRO A O 1
ATOM 1552 N N . THR A 1 203 ? 21.746 -28.544 26.173 1.00 42.62 203 THR A N 1
ATOM 1553 C CA . THR A 1 203 ? 21.189 -27.214 26.455 1.00 42.62 203 THR A CA 1
ATOM 1554 C C . THR A 1 203 ? 22.292 -26.216 26.807 1.00 42.62 203 THR A C 1
ATOM 1556 O O . THR A 1 203 ? 22.891 -26.306 27.878 1.00 42.62 203 THR A O 1
ATOM 1559 N N . THR A 1 204 ? 22.500 -25.207 25.959 1.00 36.66 204 THR A N 1
ATOM 1560 C CA . THR A 1 204 ? 23.209 -23.979 26.350 1.00 36.66 204 THR A CA 1
ATOM 1561 C C . THR A 1 204 ? 22.256 -22.799 26.193 1.00 36.66 204 THR A C 1
ATOM 1563 O O . THR A 1 204 ? 21.779 -22.507 25.101 1.00 36.66 204 THR A O 1
ATOM 1566 N N . VAL A 1 205 ? 21.931 -22.162 27.316 1.00 44.44 205 VAL A N 1
ATOM 1567 C CA . VAL A 1 205 ? 21.008 -21.025 27.419 1.00 44.44 205 VAL A CA 1
ATOM 1568 C C . VAL A 1 205 ? 21.717 -19.745 26.971 1.00 44.44 205 VAL A C 1
ATOM 1570 O O . VAL A 1 205 ? 22.799 -19.448 27.473 1.00 44.44 205 VAL A O 1
ATOM 1573 N N . VAL A 1 206 ? 21.092 -18.947 26.097 1.00 37.69 206 VAL A N 1
ATOM 1574 C CA . VAL A 1 206 ? 21.516 -17.560 25.827 1.00 37.69 206 VAL A CA 1
ATOM 1575 C C . VAL A 1 206 ? 20.326 -16.607 26.007 1.00 37.69 206 VAL A C 1
ATOM 1577 O O . VAL A 1 206 ? 19.252 -16.821 25.453 1.00 37.69 206 VAL A O 1
ATOM 1580 N N . ALA A 1 207 ? 20.521 -15.593 26.852 1.00 40.31 207 ALA A N 1
ATOM 1581 C CA . ALA A 1 207 ? 19.536 -14.620 27.347 1.00 40.31 207 ALA A CA 1
ATOM 1582 C C . ALA A 1 207 ? 19.243 -13.459 26.340 1.00 40.31 207 ALA A C 1
ATOM 1584 O O . ALA A 1 207 ? 19.940 -13.345 25.332 1.00 40.31 207 ALA A O 1
ATOM 1585 N N . PRO A 1 208 ? 18.217 -12.598 26.571 1.00 46.69 208 PRO A N 1
ATOM 1586 C CA . PRO A 1 208 ? 17.344 -12.052 25.518 1.00 46.69 208 PRO A CA 1
ATOM 1587 C C . PRO A 1 208 ? 17.686 -10.648 24.965 1.00 46.69 208 PRO A C 1
ATOM 1589 O O . PRO A 1 208 ? 18.289 -9.802 25.626 1.00 46.69 208 PRO A O 1
ATOM 1592 N N . LYS A 1 209 ? 17.188 -10.370 23.746 1.00 53.09 209 LYS A N 1
ATOM 1593 C CA . LYS A 1 209 ? 17.218 -9.079 23.027 1.00 53.09 209 LYS A CA 1
ATOM 1594 C C . LYS A 1 209 ? 16.216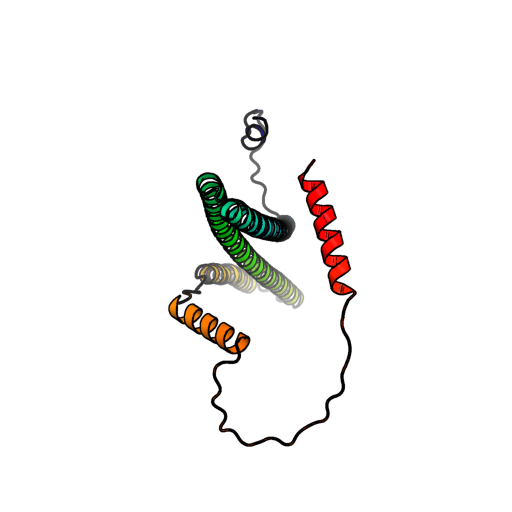 -8.064 23.618 1.00 53.09 209 LYS A C 1
ATOM 1596 O O . LYS A 1 209 ? 15.100 -7.938 23.132 1.00 53.09 209 LYS A O 1
ATOM 1601 N N . ALA A 1 210 ? 16.618 -7.301 24.635 1.00 50.22 210 ALA A N 1
ATOM 1602 C CA . ALA A 1 210 ? 15.789 -6.233 25.223 1.00 50.22 210 ALA A CA 1
ATOM 1603 C C . ALA A 1 210 ? 15.901 -4.858 24.520 1.00 50.22 210 ALA A C 1
ATOM 1605 O O . ALA A 1 210 ? 15.113 -3.962 24.801 1.00 50.22 210 ALA A O 1
ATOM 1606 N N . LYS A 1 211 ? 16.855 -4.662 23.596 1.00 52.47 211 LYS A N 1
ATOM 1607 C CA . LYS A 1 211 ? 17.112 -3.340 22.983 1.00 52.47 211 LYS A CA 1
ATOM 1608 C C . LYS A 1 211 ? 16.239 -3.000 21.769 1.00 52.47 211 LYS A C 1
ATOM 1610 O O . LYS A 1 211 ? 15.993 -1.827 21.534 1.00 52.47 211 LYS A O 1
ATOM 1615 N N . ALA A 1 212 ? 15.729 -3.995 21.042 1.00 54.28 212 ALA A N 1
ATOM 1616 C CA . ALA A 1 212 ? 14.940 -3.756 19.826 1.00 54.28 212 ALA A CA 1
ATOM 1617 C C . ALA A 1 212 ? 13.512 -3.252 20.115 1.00 54.28 212 ALA A C 1
ATOM 1619 O O . ALA A 1 212 ? 12.926 -2.550 19.302 1.00 54.28 212 ALA A O 1
ATOM 1620 N N . LYS A 1 213 ? 12.957 -3.577 21.290 1.00 51.88 213 LYS A N 1
ATOM 1621 C CA . LYS A 1 213 ? 11.586 -3.198 21.656 1.00 51.88 213 LYS A CA 1
ATOM 1622 C C . LYS A 1 213 ? 11.460 -1.725 22.066 1.00 51.88 213 LYS A C 1
ATOM 1624 O O . LYS A 1 213 ? 10.429 -1.123 21.815 1.00 51.88 213 LYS A O 1
ATOM 1629 N N . ALA A 1 214 ? 12.514 -1.152 22.649 1.00 58.47 214 ALA A N 1
ATOM 1630 C CA . ALA A 1 214 ? 12.510 0.234 23.117 1.00 58.47 214 ALA A CA 1
ATOM 1631 C C . ALA A 1 214 ? 12.549 1.254 21.966 1.00 58.47 214 ALA A C 1
ATOM 1633 O O . ALA A 1 214 ? 11.901 2.287 22.057 1.00 58.47 214 ALA A O 1
ATOM 1634 N N . GLN A 1 215 ? 13.255 0.950 20.869 1.00 60.47 215 GLN A N 1
ATOM 1635 C CA . GLN A 1 215 ? 13.327 1.848 19.708 1.00 60.47 215 GLN A CA 1
ATOM 1636 C C . GLN A 1 215 ? 12.009 1.909 18.925 1.00 60.47 215 GLN A C 1
ATOM 1638 O O . GLN A 1 215 ? 11.593 2.988 18.522 1.00 60.47 215 GLN A O 1
ATOM 1643 N N . ALA A 1 216 ? 11.311 0.778 18.781 1.00 64.12 216 ALA A N 1
ATOM 1644 C CA . ALA A 1 216 ? 10.029 0.732 18.074 1.00 64.12 216 ALA A CA 1
ATOM 1645 C C . ALA A 1 216 ? 8.904 1.496 18.803 1.00 64.12 216 ALA A C 1
ATOM 1647 O O . ALA A 1 216 ? 7.965 1.980 18.177 1.00 64.12 216 ALA A O 1
ATOM 1648 N N . GLU A 1 217 ? 8.983 1.607 20.132 1.00 67.38 217 GLU A N 1
ATOM 1649 C CA . GLU A 1 217 ? 7.984 2.312 20.947 1.00 67.38 217 GLU A CA 1
ATOM 1650 C C . GLU A 1 217 ? 8.164 3.840 20.901 1.00 67.38 217 GLU A C 1
ATOM 1652 O O . GLU A 1 217 ? 7.184 4.581 20.962 1.00 67.38 217 GLU A O 1
ATOM 1657 N N . GLU A 1 218 ? 9.404 4.312 20.741 1.00 72.81 218 GLU A N 1
ATOM 1658 C CA . GLU A 1 218 ? 9.744 5.737 20.646 1.00 72.81 218 GLU A CA 1
ATOM 1659 C C . GLU A 1 218 ? 9.360 6.334 19.281 1.00 72.81 218 GLU A C 1
ATOM 1661 O O . GLU A 1 218 ? 8.807 7.432 19.215 1.00 72.81 218 GLU A O 1
ATOM 1666 N N . GLU A 1 219 ? 9.558 5.580 18.197 1.00 71.19 219 GLU A N 1
ATOM 1667 C CA . GLU A 1 219 ? 9.215 6.002 16.831 1.00 71.19 219 GLU A CA 1
ATOM 1668 C C . GLU A 1 219 ? 7.693 6.110 16.615 1.00 71.19 219 GLU A C 1
ATOM 1670 O O . GLU A 1 219 ? 7.200 7.045 15.980 1.00 71.19 219 GLU A O 1
ATOM 1675 N N . LEU A 1 220 ? 6.920 5.213 17.238 1.00 70.81 220 LEU A N 1
ATOM 1676 C CA . LEU A 1 220 ? 5.457 5.241 17.184 1.00 70.81 220 LEU A CA 1
ATOM 1677 C C . LEU A 1 220 ? 4.870 6.453 17.931 1.00 70.81 220 LEU A C 1
ATOM 1679 O O . LEU A 1 220 ? 3.884 7.039 17.486 1.00 70.81 220 LEU A O 1
ATOM 1683 N N . ALA A 1 221 ? 5.478 6.849 19.053 1.00 86.06 221 ALA A N 1
ATOM 1684 C CA . ALA A 1 221 ? 5.027 7.996 19.841 1.00 86.06 221 ALA A CA 1
ATOM 1685 C C . ALA A 1 221 ? 5.266 9.335 19.120 1.00 86.06 221 ALA A C 1
ATOM 1687 O O . ALA A 1 221 ? 4.453 10.253 19.245 1.00 86.06 221 ALA A O 1
ATOM 1688 N N . ALA A 1 222 ? 6.349 9.440 18.343 1.00 83.12 222 ALA A N 1
ATOM 1689 C CA . ALA A 1 222 ? 6.642 10.624 17.537 1.00 83.12 222 ALA A CA 1
ATOM 1690 C C . ALA A 1 222 ? 5.600 10.833 16.422 1.00 83.12 222 ALA A C 1
ATOM 1692 O O . ALA A 1 222 ? 5.109 11.946 16.239 1.00 83.12 222 ALA A O 1
ATOM 1693 N N . LEU A 1 223 ? 5.188 9.752 15.751 1.00 74.25 223 LEU A N 1
ATOM 1694 C CA . LEU A 1 223 ? 4.159 9.791 14.705 1.00 74.25 223 LEU A CA 1
ATOM 1695 C C . LEU A 1 223 ? 2.775 10.185 15.249 1.00 74.25 223 LEU A C 1
ATOM 1697 O O . LEU A 1 223 ? 2.038 10.926 14.603 1.00 74.25 223 LEU A O 1
ATOM 1701 N N . GLU A 1 224 ? 2.406 9.746 16.455 1.00 74.88 224 GLU A N 1
ATOM 1702 C CA . GLU A 1 224 ? 1.113 10.116 17.054 1.00 74.88 224 GLU A CA 1
ATOM 1703 C C . GLU A 1 224 ? 1.003 11.610 17.389 1.00 74.88 224 GLU A C 1
ATOM 1705 O O . GLU A 1 224 ? -0.095 12.168 17.334 1.00 74.88 224 GLU A O 1
ATOM 1710 N N . ALA A 1 225 ? 2.122 12.267 17.705 1.00 85.88 225 ALA A N 1
ATOM 1711 C CA . ALA A 1 225 ? 2.157 13.702 17.972 1.00 85.88 225 ALA A CA 1
ATOM 1712 C C . ALA A 1 225 ? 2.009 14.543 16.692 1.00 85.88 225 ALA A C 1
ATOM 1714 O O . ALA A 1 225 ? 1.391 15.605 16.729 1.00 85.88 225 ALA A O 1
ATOM 1715 N N . GLU A 1 226 ? 2.530 14.057 15.565 1.00 75.94 226 GLU A N 1
ATOM 1716 C CA . GLU A 1 226 ? 2.486 14.752 14.274 1.00 75.94 226 GLU A CA 1
ATOM 1717 C C . GLU A 1 226 ? 1.082 14.733 13.645 1.00 75.94 226 GLU A C 1
ATOM 1719 O O . GLU A 1 226 ? 0.625 15.730 13.097 1.00 75.94 226 GLU A O 1
ATOM 1724 N N . PHE A 1 227 ? 0.333 13.639 13.810 1.00 60.78 227 PHE A N 1
ATOM 1725 C CA . PHE A 1 227 ? -1.051 13.536 13.323 1.00 60.78 227 PHE A CA 1
ATOM 1726 C C . PHE A 1 227 ? -2.095 14.234 14.216 1.00 60.78 227 PHE A C 1
ATOM 1728 O O . PHE A 1 227 ? -3.282 14.258 13.875 1.00 60.78 227 PHE A O 1
ATOM 1735 N N . ALA A 1 228 ? -1.681 14.764 15.370 1.00 68.25 228 ALA A N 1
ATOM 1736 C CA . ALA A 1 228 ? -2.550 15.448 16.327 1.00 68.25 228 ALA A CA 1
ATOM 1737 C C . ALA A 1 228 ? -2.505 16.989 16.228 1.00 68.25 228 ALA A C 1
ATOM 1739 O O . ALA A 1 228 ? -3.259 17.643 16.958 1.00 68.25 228 ALA A O 1
ATOM 1740 N N . SER A 1 229 ? -1.660 17.561 15.355 1.00 50.88 229 SER A N 1
ATOM 1741 C CA . SER A 1 229 ? -1.612 19.004 15.041 1.00 50.88 229 SER A CA 1
ATOM 1742 C C . SER A 1 229 ? -2.448 19.356 13.815 1.00 50.88 229 SER A C 1
ATOM 1744 O O . SER A 1 229 ? -3.163 20.381 13.865 1.00 50.88 229 SER A O 1
#

pLDDT: mean 71.0, std 20.25, range [35.0, 98.5]

Organism: NCBI:txid121088

Sequence (229 aa):
MANWFLRIFGMGGDGQNSSTPVLTKDRAAESMINSLESLNETEESLEKKRALLEKRIKDELEKAKALNAQAKKKEALLALKKKKMLESQIEQTDNLILRISEQRIMLENQRTTAEAVSTMVGAADAAKQTMAEMNIDNVDKLMDEINEGNNMMAAVNDALGQGFDLGINLDEDELDEELKQLEAEANGVGMDVPETPLPSVPTTVVAPKAKAKAQAEEELAALEAEFAS